Protein AF-A0A5R9EH24-F1 (afdb_monomer_lite)

Organism: NCBI:txid87458

Structure (mmCIF, N/CA/C/O backbone):
data_AF-A0A5R9EH24-F1
#
_entry.id   AF-A0A5R9EH24-F1
#
loop_
_atom_site.group_PDB
_atom_site.id
_atom_site.type_symbol
_atom_site.label_atom_id
_atom_site.label_alt_id
_atom_site.label_comp_id
_atom_site.label_asym_id
_atom_site.label_entity_id
_atom_site.label_seq_id
_atom_site.pdbx_PDB_ins_code
_atom_site.Cartn_x
_atom_site.Cartn_y
_atom_site.Cartn_z
_atom_site.occupancy
_atom_site.B_iso_or_equiv
_atom_site.auth_seq_id
_atom_site.auth_comp_id
_atom_site.auth_asym_id
_atom_site.auth_atom_id
_atom_site.pdbx_PDB_model_num
ATOM 1 N N . MET A 1 1 ? -13.774 -15.551 34.304 1.00 37.88 1 MET A N 1
ATOM 2 C CA . MET A 1 1 ? -12.864 -14.403 34.498 1.00 37.88 1 MET A CA 1
ATOM 3 C C . MET A 1 1 ? -13.613 -13.130 34.152 1.00 37.88 1 MET A C 1
ATOM 5 O O . MET A 1 1 ? -14.151 -13.038 33.055 1.00 37.88 1 MET A O 1
ATOM 9 N N . THR A 1 2 ? -13.702 -12.192 35.088 1.00 42.47 2 THR A N 1
ATOM 10 C CA . THR A 1 2 ? -14.349 -10.889 34.893 1.00 42.47 2 THR A CA 1
ATOM 11 C C . THR A 1 2 ? -13.459 -10.034 33.991 1.00 42.47 2 THR A C 1
ATOM 13 O O . THR A 1 2 ? -12.284 -9.844 34.296 1.00 42.47 2 THR A O 1
ATOM 16 N N . TYR A 1 3 ? -13.977 -9.565 32.853 1.00 54.81 3 TYR A N 1
ATOM 17 C CA . TYR A 1 3 ? -13.229 -8.682 31.953 1.00 54.81 3 TYR A CA 1
ATOM 18 C C . TYR A 1 3 ? -12.985 -7.344 32.656 1.00 54.81 3 TYR A C 1
ATOM 20 O O . TYR A 1 3 ? -13.918 -6.561 32.837 1.00 54.81 3 TYR A O 1
ATOM 28 N N . ASN A 1 4 ? -11.743 -7.096 33.074 1.00 67.69 4 ASN A N 1
ATOM 29 C CA . ASN A 1 4 ? -11.380 -5.841 33.714 1.00 67.69 4 ASN A CA 1
ATOM 30 C C . ASN A 1 4 ? -11.089 -4.791 32.634 1.00 67.69 4 ASN A C 1
ATOM 32 O O . ASN A 1 4 ? -10.266 -5.000 31.739 1.00 67.69 4 ASN A O 1
ATOM 36 N N . LYS A 1 5 ? -11.829 -3.682 32.657 1.00 77.94 5 LYS A N 1
ATOM 37 C CA . LYS A 1 5 ? -11.761 -2.663 31.606 1.00 77.94 5 LYS A CA 1
ATOM 38 C C . LYS A 1 5 ? -10.493 -1.835 31.795 1.00 77.94 5 LYS A C 1
ATOM 40 O O . LYS A 1 5 ? -10.400 -1.099 32.769 1.00 77.94 5 LYS A O 1
ATOM 45 N N . LYS A 1 6 ? -9.579 -1.899 30.821 1.00 83.25 6 LYS A N 1
ATOM 46 C CA . LYS A 1 6 ? -8.339 -1.110 30.838 1.00 83.25 6 LYS A CA 1
ATOM 47 C C . LYS A 1 6 ? -8.596 0.385 31.070 1.00 83.25 6 LYS A C 1
ATOM 49 O O . LYS A 1 6 ? -9.514 0.960 30.451 1.00 83.25 6 LYS A O 1
ATOM 54 N N . SER A 1 7 ? -7.753 0.998 31.896 1.00 86.75 7 SER A N 1
ATOM 55 C CA . SER A 1 7 ? -7.688 2.439 32.139 1.00 86.75 7 SER A CA 1
ATOM 56 C C . SER A 1 7 ? -7.305 3.202 30.860 1.00 86.75 7 SER A C 1
ATOM 58 O O . SER A 1 7 ? -6.993 2.614 29.820 1.00 86.75 7 SER A O 1
ATOM 60 N N . LEU A 1 8 ? -7.398 4.534 30.888 1.00 83.31 8 LEU A N 1
ATOM 61 C CA . LEU A 1 8 ? -6.965 5.352 29.750 1.00 83.31 8 LEU A CA 1
ATOM 62 C C . LEU A 1 8 ? -5.449 5.281 29.548 1.00 83.31 8 LEU A C 1
ATOM 64 O O . LEU A 1 8 ? -5.008 5.201 28.404 1.00 83.31 8 LEU A O 1
ATOM 68 N N . ASP A 1 9 ? -4.679 5.255 30.632 1.00 87.31 9 ASP A N 1
ATOM 69 C CA . ASP A 1 9 ? -3.220 5.204 30.561 1.00 87.31 9 ASP A CA 1
ATOM 70 C C . ASP A 1 9 ? -2.735 3.832 30.090 1.00 87.31 9 ASP A C 1
ATOM 72 O O . ASP A 1 9 ? -1.896 3.761 29.200 1.00 87.31 9 ASP A O 1
ATOM 76 N N . GLU A 1 10 ? -3.369 2.744 30.538 1.00 88.69 10 GLU A N 1
ATOM 77 C CA . GLU A 1 10 ? -3.085 1.393 30.029 1.00 88.69 10 GLU A CA 1
ATOM 78 C C . GLU A 1 10 ? -3.366 1.265 28.524 1.00 88.69 10 GLU A C 1
ATOM 80 O O . GLU A 1 10 ? -2.665 0.550 27.810 1.00 88.69 10 GLU A O 1
ATOM 85 N N . LYS A 1 11 ? -4.392 1.959 28.010 1.00 86.00 11 LYS A N 1
ATOM 86 C CA . LYS A 1 11 ? -4.690 1.984 26.567 1.00 86.00 11 LYS A CA 1
ATOM 87 C C . LYS A 1 11 ? -3.681 2.809 25.781 1.00 86.00 11 LYS A C 1
ATOM 89 O O . LYS A 1 11 ? -3.353 2.430 24.660 1.00 86.00 11 LYS A O 1
ATOM 94 N N . LYS A 1 12 ? -3.233 3.941 26.331 1.00 86.81 12 LYS A N 1
ATOM 95 C CA . LYS A 1 12 ? -2.185 4.766 25.713 1.00 86.81 12 LYS A CA 1
ATOM 96 C C . LYS A 1 12 ? -0.869 4.001 25.648 1.00 86.81 12 LYS A C 1
ATOM 98 O O . LYS A 1 12 ? -0.233 4.001 24.601 1.00 86.81 12 LYS A O 1
ATOM 103 N N . GLU A 1 13 ? -0.517 3.310 26.724 1.00 89.94 13 GLU A N 1
ATOM 104 C CA . GLU A 1 13 ? 0.692 2.497 26.783 1.00 89.94 13 GLU A CA 1
ATOM 105 C C . GLU A 1 13 ? 0.620 1.311 25.812 1.00 89.94 13 GLU A C 1
ATOM 107 O O . GLU A 1 13 ? 1.549 1.085 25.045 1.00 89.94 13 GLU A O 1
ATOM 112 N N . GLU A 1 14 ? -0.522 0.619 25.723 1.00 89.94 14 GLU A N 1
ATOM 113 C CA . GLU A 1 14 ? -0.709 -0.437 24.717 1.00 89.94 14 GLU A CA 1
ATOM 114 C C . GLU A 1 14 ? -0.582 0.096 23.277 1.00 89.94 14 GLU A C 1
ATOM 116 O O . GLU A 1 14 ? 0.020 -0.559 22.427 1.00 89.94 14 GLU A O 1
ATOM 121 N N . LEU A 1 15 ? -1.124 1.285 22.984 1.00 89.19 15 LEU A N 1
ATOM 122 C CA . LEU A 1 15 ? -0.958 1.924 21.673 1.00 89.19 15 LEU A CA 1
ATOM 123 C C . LEU A 1 15 ? 0.510 2.249 21.379 1.00 89.19 15 LEU A C 1
ATOM 125 O O . LEU A 1 15 ? 0.958 2.054 20.246 1.00 89.19 15 LEU A O 1
ATOM 129 N N . LYS A 1 16 ? 1.251 2.727 22.383 1.00 90.19 16 LYS A N 1
ATOM 130 C CA . LYS A 1 16 ? 2.677 3.037 22.271 1.00 90.19 16 LYS A CA 1
ATOM 131 C C . LYS A 1 16 ? 3.490 1.778 21.958 1.00 90.19 16 LYS A C 1
ATOM 133 O O . LYS A 1 16 ? 4.177 1.760 20.944 1.00 90.19 16 LYS A O 1
ATOM 138 N N . GLN A 1 17 ? 3.303 0.707 22.726 1.00 91.81 17 GLN A N 1
ATOM 139 C CA . GLN A 1 17 ? 3.991 -0.577 22.522 1.00 91.81 17 GLN A CA 1
ATOM 140 C C . GLN A 1 17 ? 3.728 -1.171 21.132 1.00 91.81 17 GLN A C 1
ATOM 142 O O . GLN A 1 17 ? 4.637 -1.656 20.463 1.00 91.81 17 GLN A O 1
ATOM 147 N N . ILE A 1 18 ? 2.479 -1.111 20.661 1.00 91.56 18 ILE A N 1
ATOM 148 C CA . ILE A 1 18 ? 2.119 -1.591 19.319 1.00 91.56 18 ILE A CA 1
ATOM 149 C C . ILE A 1 18 ? 2.770 -0.723 18.234 1.00 91.56 18 ILE A C 1
ATOM 151 O O . ILE A 1 18 ? 3.186 -1.244 17.202 1.00 91.56 18 ILE A O 1
ATOM 155 N N . THR A 1 19 ? 2.876 0.587 18.461 1.00 89.69 19 THR A N 1
ATOM 156 C CA . THR A 1 19 ? 3.548 1.505 17.530 1.00 89.69 19 THR A CA 1
ATOM 157 C C . THR A 1 19 ? 5.049 1.226 17.459 1.00 89.69 19 THR A C 1
ATOM 159 O O . THR A 1 19 ? 5.594 1.173 16.361 1.00 89.69 19 THR A O 1
ATOM 162 N N . GLU A 1 20 ? 5.704 0.997 18.598 1.00 91.81 20 GLU A N 1
ATOM 163 C CA . GLU A 1 20 ? 7.129 0.638 18.670 1.00 91.81 20 GLU A CA 1
ATOM 164 C C . GLU A 1 20 ? 7.408 -0.687 17.953 1.00 91.81 20 GLU A C 1
ATOM 166 O O . GLU A 1 20 ? 8.273 -0.734 17.085 1.00 91.81 20 GLU A O 1
ATOM 171 N N . MET A 1 21 ? 6.588 -1.719 18.182 1.00 91.50 21 MET A N 1
ATOM 172 C CA . MET A 1 21 ? 6.728 -3.002 17.482 1.00 91.50 21 MET A CA 1
ATOM 173 C C . MET A 1 21 ? 6.649 -2.862 15.954 1.00 91.50 21 MET A C 1
ATOM 175 O O . MET A 1 21 ? 7.392 -3.524 15.229 1.00 91.50 21 MET A O 1
ATOM 179 N N . ILE A 1 22 ? 5.781 -1.984 15.441 1.00 92.50 22 ILE A N 1
ATOM 180 C CA . ILE A 1 22 ? 5.712 -1.716 13.999 1.00 92.50 22 ILE A CA 1
ATOM 181 C C . ILE A 1 22 ? 6.994 -1.048 13.503 1.00 92.50 22 ILE A C 1
ATOM 183 O O . ILE A 1 22 ? 7.473 -1.394 12.424 1.00 92.50 22 ILE A O 1
ATOM 187 N N . ARG A 1 23 ? 7.547 -0.091 14.256 1.00 91.50 23 ARG A N 1
ATOM 188 C CA . ARG A 1 23 ? 8.806 0.567 13.879 1.00 91.50 23 ARG A CA 1
ATOM 189 C C . ARG A 1 23 ? 9.968 -0.417 13.885 1.00 91.50 23 ARG A C 1
ATOM 191 O O . ARG A 1 23 ? 10.740 -0.433 12.932 1.00 91.50 23 ARG A O 1
ATOM 198 N N . ASP A 1 24 ? 10.030 -1.301 14.874 1.00 91.56 24 ASP A N 1
ATOM 199 C CA . ASP A 1 24 ? 11.023 -2.374 14.916 1.00 91.56 24 ASP A CA 1
ATOM 200 C C . ASP A 1 24 ? 10.867 -3.334 13.736 1.00 91.56 24 ASP A C 1
ATOM 202 O O . ASP A 1 24 ? 11.856 -3.737 13.124 1.00 91.56 24 ASP A O 1
ATOM 206 N N . LYS A 1 25 ? 9.627 -3.643 13.337 1.00 90.75 25 LYS A N 1
ATOM 207 C CA . LYS A 1 25 ? 9.376 -4.434 12.129 1.00 90.75 25 LYS A CA 1
ATOM 208 C C . LYS A 1 25 ? 9.890 -3.737 10.869 1.00 90.75 25 LYS A C 1
ATOM 210 O O . LYS A 1 25 ? 10.424 -4.405 9.992 1.00 90.75 25 LYS A O 1
ATOM 215 N N . VAL A 1 26 ? 9.771 -2.409 10.787 1.00 91.81 26 VAL A N 1
ATOM 216 C CA . VAL A 1 26 ? 10.349 -1.638 9.678 1.00 91.81 26 VAL A CA 1
ATOM 217 C C . VAL A 1 26 ? 11.877 -1.676 9.692 1.00 91.81 26 VAL A C 1
ATOM 219 O O . VAL A 1 26 ? 12.477 -1.910 8.646 1.00 91.81 26 VAL A O 1
ATOM 222 N N . LYS A 1 27 ? 12.515 -1.536 10.859 1.00 91.50 27 LYS A N 1
ATOM 223 C CA . LYS A 1 27 ? 13.977 -1.677 10.992 1.00 91.50 27 LYS A CA 1
ATOM 224 C C . LYS A 1 27 ? 14.466 -3.033 10.475 1.00 91.50 27 LYS A C 1
ATOM 226 O O . LYS A 1 27 ? 15.447 -3.089 9.741 1.00 91.50 27 LYS A O 1
ATOM 231 N N . GLN A 1 28 ? 13.731 -4.109 10.761 1.00 91.38 28 GLN A N 1
ATOM 232 C CA . GLN A 1 28 ? 14.062 -5.451 10.267 1.00 91.38 28 GLN A CA 1
ATOM 233 C C . GLN A 1 28 ? 14.058 -5.562 8.734 1.00 91.38 28 GLN A C 1
ATOM 235 O O . GLN A 1 28 ? 14.782 -6.401 8.206 1.00 91.38 28 GLN A O 1
ATOM 240 N N . TYR A 1 29 ? 13.294 -4.739 8.004 1.00 91.75 29 TYR A N 1
ATOM 241 C CA . TYR A 1 29 ? 13.344 -4.736 6.535 1.00 91.75 29 TYR A CA 1
ATOM 242 C C . TYR A 1 29 ? 14.656 -4.172 5.990 1.00 91.75 29 TYR A C 1
ATOM 244 O O . TYR A 1 29 ? 15.076 -4.580 4.916 1.00 91.75 29 TYR A O 1
ATOM 252 N N . TYR A 1 30 ? 15.335 -3.288 6.724 1.00 90.62 30 TYR A N 1
ATOM 253 C CA . TYR A 1 30 ? 16.678 -2.843 6.343 1.00 90.62 30 TYR A CA 1
ATOM 254 C C . TYR A 1 30 ? 17.727 -3.936 6.569 1.00 90.62 30 TYR A C 1
ATOM 256 O O . TYR A 1 30 ? 18.702 -4.022 5.831 1.00 90.62 30 TYR A O 1
ATOM 264 N N . GLU A 1 31 ? 17.535 -4.778 7.587 1.00 88.62 31 GLU A N 1
ATOM 265 C CA . GLU A 1 31 ? 18.440 -5.892 7.890 1.00 88.62 31 GLU A CA 1
ATOM 266 C C . GLU A 1 31 ? 18.227 -7.097 6.974 1.00 88.62 31 GLU A C 1
ATOM 268 O O . GLU A 1 31 ? 19.181 -7.816 6.683 1.00 88.62 31 GLU A O 1
ATOM 273 N N . LYS A 1 32 ? 16.972 -7.324 6.573 1.00 87.31 32 LYS A N 1
ATOM 274 C CA . LYS A 1 32 ? 16.523 -8.450 5.750 1.00 87.31 32 LYS A CA 1
ATOM 275 C C . LYS A 1 32 ? 15.529 -7.983 4.678 1.00 87.31 32 LYS A C 1
ATOM 277 O O . LYS A 1 32 ? 14.321 -8.227 4.827 1.00 87.31 32 LYS A O 1
ATOM 282 N N . PRO A 1 33 ? 16.000 -7.281 3.630 1.00 82.38 33 PRO A N 1
ATOM 283 C CA . PRO A 1 33 ? 15.155 -6.775 2.548 1.00 82.38 33 PRO A CA 1
ATOM 284 C C . PRO A 1 33 ? 14.328 -7.857 1.842 1.00 82.38 33 PRO A C 1
ATOM 286 O O . PRO A 1 33 ? 13.235 -7.577 1.358 1.00 82.38 33 PRO A O 1
ATOM 289 N N . GLU A 1 34 ? 14.780 -9.112 1.850 1.00 80.06 34 GLU A N 1
ATOM 290 C CA . GLU A 1 34 ? 14.051 -10.261 1.307 1.00 80.06 34 GLU A CA 1
ATOM 291 C C . GLU A 1 34 ? 12.664 -10.453 1.953 1.00 80.06 34 GLU A C 1
ATOM 293 O O . GLU A 1 34 ? 11.707 -10.850 1.287 1.00 80.06 34 GLU A O 1
ATOM 298 N N . ASN A 1 35 ? 12.503 -10.071 3.227 1.00 88.50 35 ASN A N 1
ATOM 299 C CA . ASN A 1 35 ? 11.215 -10.153 3.924 1.00 88.50 35 ASN A CA 1
ATOM 300 C C . ASN A 1 35 ? 10.187 -9.139 3.397 1.00 88.50 35 ASN A C 1
ATOM 302 O O . ASN A 1 35 ? 8.996 -9.249 3.707 1.00 88.50 35 ASN A O 1
ATOM 306 N N . ILE A 1 36 ? 10.621 -8.135 2.628 1.00 91.06 36 ILE A N 1
ATOM 307 C CA . ILE A 1 36 ? 9.719 -7.143 2.045 1.00 91.06 36 ILE A CA 1
ATOM 308 C C . ILE A 1 36 ? 8.797 -7.813 1.024 1.00 91.06 36 ILE A C 1
ATOM 310 O O . ILE A 1 36 ? 7.606 -7.507 0.996 1.00 91.06 36 ILE A O 1
ATOM 314 N N . VAL A 1 37 ? 9.299 -8.763 0.230 1.00 88.75 37 VAL A N 1
ATOM 315 C CA . VAL A 1 37 ? 8.512 -9.447 -0.811 1.00 88.75 37 VAL A CA 1
ATOM 316 C C . VAL A 1 37 ? 7.354 -10.237 -0.199 1.00 88.75 37 VAL A C 1
ATOM 318 O O . VAL A 1 37 ? 6.216 -10.158 -0.678 1.00 88.75 37 VAL A O 1
ATOM 321 N N . ASP A 1 38 ? 7.601 -10.926 0.917 1.00 89.38 38 ASP A N 1
ATOM 322 C CA . ASP A 1 38 ? 6.560 -11.616 1.684 1.00 89.38 38 ASP A CA 1
ATOM 323 C C . ASP A 1 38 ? 5.499 -10.638 2.198 1.00 89.38 38 ASP A C 1
ATOM 325 O O . ASP A 1 38 ? 4.293 -10.917 2.151 1.00 89.38 38 ASP A O 1
ATOM 329 N N . PHE A 1 39 ? 5.925 -9.461 2.665 1.00 93.44 39 PHE A N 1
ATOM 330 C CA . PHE A 1 39 ? 5.004 -8.435 3.137 1.00 93.44 39 PHE A CA 1
ATOM 331 C C . PHE A 1 39 ? 4.233 -7.736 2.011 1.00 93.44 39 PHE A C 1
ATOM 333 O O . PHE A 1 39 ? 3.044 -7.460 2.188 1.00 93.44 39 PHE A O 1
ATOM 340 N N . VAL A 1 40 ? 4.832 -7.509 0.840 1.00 91.12 40 VAL A N 1
ATOM 341 C CA . VAL A 1 40 ? 4.124 -7.035 -0.362 1.00 91.12 40 VAL A CA 1
ATOM 342 C C . VAL A 1 40 ? 3.072 -8.063 -0.775 1.00 91.12 40 VAL A C 1
ATOM 344 O O . VAL A 1 40 ? 1.895 -7.726 -0.913 1.00 91.12 40 VAL A O 1
ATOM 347 N N . THR A 1 41 ? 3.448 -9.341 -0.847 1.00 88.56 41 THR A N 1
ATOM 348 C CA . THR A 1 41 ? 2.533 -10.450 -1.163 1.00 88.56 41 THR A CA 1
ATOM 349 C C . THR A 1 41 ? 1.358 -10.521 -0.189 1.00 88.56 41 THR A C 1
ATOM 351 O O . THR A 1 41 ? 0.204 -10.707 -0.589 1.00 88.56 41 THR A O 1
ATOM 354 N N . PHE A 1 42 ? 1.626 -10.356 1.107 1.00 90.94 42 PHE A N 1
ATOM 355 C CA . PHE A 1 42 ? 0.587 -10.272 2.127 1.00 90.94 42 PHE A CA 1
ATOM 356 C C . PHE A 1 42 ? -0.290 -9.027 1.939 1.00 90.94 42 PHE A C 1
ATOM 358 O O . PHE A 1 42 ? -1.518 -9.128 1.913 1.00 90.94 42 PHE A O 1
ATOM 365 N N . SER A 1 43 ? 0.333 -7.864 1.756 1.00 91.19 43 SER A N 1
ATOM 366 C CA . SER A 1 43 ? -0.318 -6.560 1.632 1.00 91.19 43 SER A CA 1
ATOM 367 C C . SER A 1 43 ? -1.353 -6.513 0.518 1.00 91.19 43 SER A C 1
ATOM 369 O O . SER A 1 43 ? -2.411 -5.913 0.703 1.00 91.19 43 SER A O 1
ATOM 371 N N . ARG A 1 44 ? -1.112 -7.212 -0.593 1.00 85.12 44 ARG A N 1
ATOM 372 C CA . ARG A 1 44 ? -2.061 -7.305 -1.711 1.00 85.12 44 ARG A CA 1
ATOM 373 C C . ARG A 1 44 ? -3.398 -7.951 -1.340 1.00 85.12 44 ARG A C 1
ATOM 375 O O . ARG A 1 44 ? -4.424 -7.616 -1.920 1.00 85.12 44 ARG A O 1
ATOM 382 N N . LYS A 1 45 ? -3.436 -8.825 -0.328 1.00 84.88 45 LYS A N 1
ATOM 383 C CA . LYS A 1 45 ? -4.692 -9.407 0.197 1.00 84.88 45 LYS A CA 1
ATOM 384 C C . LYS A 1 45 ? -5.461 -8.421 1.084 1.00 84.88 45 LYS A C 1
ATOM 386 O O . LYS A 1 45 ? -6.674 -8.535 1.241 1.00 84.88 45 LYS A O 1
ATOM 391 N N . PHE A 1 46 ? -4.757 -7.444 1.651 1.00 88.38 46 PHE A N 1
ATOM 392 C CA . PHE A 1 46 ? -5.252 -6.508 2.660 1.00 88.38 46 PHE A CA 1
ATOM 393 C C . PHE A 1 46 ? -5.096 -5.047 2.217 1.00 88.38 46 PHE A C 1
ATOM 395 O O . PHE A 1 46 ? -4.938 -4.167 3.056 1.00 88.38 46 PHE A O 1
ATOM 402 N N . TYR A 1 47 ? -5.178 -4.770 0.912 1.00 82.75 47 TYR A N 1
ATOM 403 C CA . TYR A 1 47 ? -4.947 -3.442 0.318 1.00 82.75 47 TYR A CA 1
ATOM 404 C C . TYR A 1 47 ? -5.868 -2.331 0.862 1.00 82.75 47 TYR A C 1
ATOM 406 O O . TYR A 1 47 ? -5.555 -1.151 0.768 1.00 82.75 47 TYR A O 1
ATOM 414 N N . HIS A 1 48 ? -7.011 -2.697 1.449 1.00 85.88 48 HIS A N 1
ATOM 415 C CA . HIS A 1 48 ? -7.955 -1.770 2.081 1.00 85.88 48 HIS A CA 1
ATOM 416 C C . HIS A 1 48 ? -7.600 -1.428 3.541 1.00 85.88 48 HIS A C 1
ATOM 418 O O . HIS A 1 48 ? -8.242 -0.571 4.150 1.00 85.88 48 HIS A O 1
ATOM 424 N N . TYR A 1 49 ? -6.601 -2.099 4.120 1.00 92.50 49 TYR A N 1
ATOM 425 C CA . TYR A 1 49 ? -6.031 -1.771 5.421 1.00 92.50 49 TYR A CA 1
ATOM 426 C C . TYR A 1 49 ? -4.799 -0.878 5.254 1.00 92.50 49 TYR A C 1
ATOM 428 O O . TYR A 1 49 ? -4.017 -1.031 4.319 1.00 92.50 49 TYR A O 1
ATOM 436 N N . SER A 1 50 ? -4.585 0.028 6.2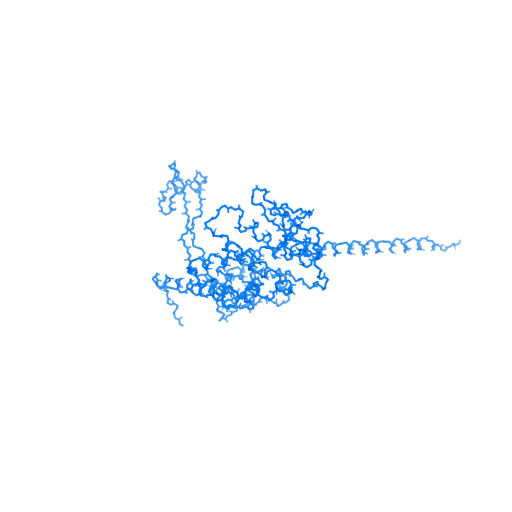10 1.00 94.38 50 SER A N 1
ATOM 437 C CA . SER A 1 50 ? -3.370 0.847 6.264 1.00 94.38 50 SER A CA 1
ATOM 438 C C . SER A 1 50 ? -2.106 -0.010 6.393 1.00 94.38 50 SER A C 1
ATOM 440 O O . SER A 1 50 ? -2.173 -1.117 6.931 1.00 94.38 50 SER A O 1
ATOM 442 N N . PHE A 1 51 ? -0.952 0.534 5.987 1.00 95.31 51 PHE A N 1
ATOM 443 C CA . PHE A 1 51 ? 0.377 -0.069 6.182 1.00 95.31 51 PHE A CA 1
ATOM 444 C C . PHE A 1 51 ? 0.536 -0.716 7.566 1.00 95.31 51 PHE A C 1
ATOM 446 O O . PHE A 1 51 ? 0.827 -1.903 7.695 1.00 95.31 51 PHE A O 1
ATOM 453 N N . ASN A 1 52 ? 0.240 0.058 8.614 1.00 95.25 52 ASN A N 1
ATOM 454 C CA . ASN A 1 52 ? 0.342 -0.386 10.001 1.00 95.25 52 ASN A CA 1
ATOM 455 C C . ASN A 1 52 ? -0.590 -1.552 10.306 1.00 95.25 52 ASN A C 1
ATOM 457 O O . ASN A 1 52 ? -0.173 -2.527 10.918 1.00 95.25 52 ASN A O 1
ATOM 461 N N . ASN A 1 53 ? -1.845 -1.489 9.863 1.00 96.31 53 ASN A N 1
ATOM 462 C CA . ASN A 1 53 ? -2.772 -2.589 10.096 1.00 96.31 53 ASN A CA 1
ATOM 463 C C . ASN A 1 53 ? -2.365 -3.846 9.324 1.00 96.31 53 ASN A C 1
ATOM 465 O O . ASN A 1 53 ? -2.488 -4.936 9.872 1.00 96.31 53 ASN A O 1
ATOM 469 N N . ARG A 1 54 ? -1.816 -3.717 8.112 1.00 95.88 54 ARG A N 1
ATOM 470 C CA . ARG A 1 54 ? -1.244 -4.849 7.373 1.00 95.88 54 ARG A CA 1
ATOM 471 C C . ARG A 1 54 ? -0.077 -5.483 8.134 1.00 95.88 54 ARG A C 1
ATOM 473 O O . ARG A 1 54 ? -0.102 -6.693 8.345 1.00 95.88 54 ARG A O 1
ATOM 480 N N . GLN A 1 55 ? 0.875 -4.680 8.619 1.00 94.50 55 GLN A N 1
ATOM 481 C CA . GLN A 1 55 ? 2.004 -5.146 9.444 1.00 94.50 55 GLN A CA 1
ATOM 482 C C . GLN A 1 55 ? 1.520 -5.880 10.704 1.00 94.50 55 GLN A C 1
ATOM 484 O O . GLN A 1 55 ? 2.030 -6.949 11.043 1.00 94.50 55 GLN A O 1
ATOM 489 N N . LEU A 1 56 ? 0.507 -5.329 11.384 1.00 95.19 56 LEU A N 1
ATOM 490 C CA . LEU A 1 56 ? -0.058 -5.916 12.599 1.00 95.19 56 LEU A CA 1
ATOM 491 C C . LEU A 1 56 ? -0.747 -7.247 12.336 1.00 95.19 56 LEU A C 1
ATOM 493 O O . LEU A 1 56 ? -0.547 -8.192 13.100 1.00 95.19 56 LEU A O 1
ATOM 497 N N . ILE A 1 57 ? -1.568 -7.331 11.289 1.00 96.19 57 ILE A N 1
ATOM 498 C CA . ILE A 1 57 ? -2.273 -8.570 10.955 1.00 96.19 57 ILE A CA 1
ATOM 499 C C . ILE A 1 57 ? -1.245 -9.640 10.570 1.00 96.19 57 ILE A C 1
ATOM 501 O O . ILE A 1 57 ? -1.301 -10.731 11.131 1.00 96.19 57 ILE A O 1
ATOM 505 N N . GLN A 1 58 ? -0.271 -9.323 9.705 1.00 95.12 58 GLN A N 1
ATOM 506 C CA . GLN A 1 58 ? 0.757 -10.287 9.298 1.00 95.12 58 GLN A CA 1
ATOM 507 C C . GLN A 1 58 ? 1.580 -10.778 10.494 1.00 95.12 58 GLN A C 1
ATOM 509 O O . GLN A 1 58 ? 1.770 -11.979 10.647 1.00 95.12 58 GLN A O 1
ATOM 514 N N . SER A 1 59 ? 2.022 -9.873 11.372 1.00 93.38 59 SER A N 1
ATOM 515 C CA . SER A 1 59 ? 2.835 -10.227 12.546 1.00 93.38 59 SER A CA 1
ATOM 516 C C . SER A 1 59 ? 2.097 -11.131 13.538 1.00 93.38 59 SER A C 1
ATOM 518 O O . SER A 1 59 ? 2.725 -11.921 14.235 1.00 93.38 59 SER A O 1
ATOM 520 N N . GLN A 1 60 ? 0.766 -11.028 13.614 1.00 94.75 60 GLN A N 1
ATOM 521 C CA . GLN A 1 60 ? -0.055 -11.883 14.479 1.00 94.75 60 GLN A CA 1
ATOM 522 C C . GLN A 1 60 ? -0.489 -13.183 13.782 1.00 94.75 60 GLN A C 1
ATOM 524 O O . GLN A 1 60 ? -0.674 -14.196 14.452 1.00 94.75 60 GLN A O 1
ATOM 529 N N . MET A 1 61 ? -0.680 -13.160 12.458 1.00 95.62 61 MET A N 1
ATOM 530 C CA . MET A 1 61 ? -1.130 -14.304 11.665 1.00 95.62 61 MET A CA 1
ATOM 531 C C . MET A 1 61 ? -0.639 -14.200 10.204 1.00 95.62 61 MET A C 1
ATOM 533 O O . MET A 1 61 ? -1.379 -13.737 9.330 1.00 95.62 61 MET A O 1
ATOM 537 N N . PRO A 1 62 ? 0.582 -14.682 9.893 1.00 92.75 62 PRO A N 1
ATOM 538 C CA . PRO A 1 62 ? 1.180 -14.551 8.556 1.00 92.75 62 PRO A CA 1
ATOM 539 C C . PRO A 1 62 ? 0.371 -15.226 7.439 1.00 92.75 62 PRO A C 1
ATOM 541 O O . PRO A 1 62 ? 0.341 -14.756 6.303 1.00 92.75 62 PRO A O 1
ATOM 544 N N . ALA A 1 63 ? -0.325 -16.317 7.774 1.00 90.00 63 ALA A N 1
ATOM 545 C CA . ALA A 1 63 ? -1.158 -17.078 6.846 1.00 90.00 63 ALA A CA 1
ATOM 546 C C . ALA A 1 63 ? -2.560 -16.476 6.625 1.00 90.00 63 ALA A C 1
ATOM 548 O O . ALA A 1 63 ? -3.350 -17.054 5.875 1.00 90.00 63 ALA A O 1
ATOM 549 N N . SER A 1 64 ? -2.879 -15.335 7.253 1.00 91.81 64 SER A N 1
ATOM 550 C CA . SER A 1 64 ? -4.204 -14.719 7.158 1.00 91.81 64 SER A CA 1
ATOM 551 C C . SER A 1 64 ? -4.580 -14.428 5.701 1.00 91.81 64 SER A C 1
ATOM 553 O O . SER A 1 64 ? -3.777 -13.948 4.891 1.00 91.81 64 SER A O 1
ATOM 555 N N . GLY A 1 65 ? -5.814 -14.784 5.349 1.00 86.38 65 GLY A N 1
ATOM 556 C CA . GLY A 1 65 ? -6.328 -14.686 3.983 1.00 86.38 65 GLY A CA 1
ATOM 557 C C . GLY A 1 65 ? -7.383 -13.603 3.815 1.00 86.38 65 GLY A C 1
ATOM 558 O O . GLY A 1 65 ? -7.478 -13.009 2.743 1.00 86.38 65 GLY A O 1
ATOM 559 N N . PHE A 1 66 ? -8.175 -13.370 4.859 1.00 91.75 66 PHE A N 1
ATOM 560 C CA . PHE A 1 66 ? -9.240 -12.378 4.887 1.00 91.75 66 PHE A CA 1
ATOM 561 C C . PHE A 1 66 ? -9.674 -12.176 6.335 1.00 91.75 66 PHE A C 1
ATOM 563 O O . PHE A 1 66 ? -9.995 -13.146 7.020 1.00 91.75 66 PHE A O 1
ATOM 570 N N . VAL A 1 67 ? -9.744 -10.925 6.784 1.00 95.06 67 VAL A N 1
ATOM 571 C CA . VAL A 1 67 ? -10.176 -10.587 8.143 1.00 95.06 67 VAL A CA 1
ATOM 572 C C . VAL A 1 67 ? -11.383 -9.664 8.104 1.00 95.06 67 VAL A C 1
ATOM 574 O O . VAL A 1 67 ? -11.528 -8.841 7.203 1.00 95.06 67 VAL A O 1
ATOM 577 N N . ALA A 1 68 ? -12.243 -9.777 9.108 1.00 94.81 68 ALA A N 1
ATOM 578 C CA . ALA A 1 68 ? -13.333 -8.834 9.320 1.00 94.81 68 ALA A CA 1
ATOM 579 C C . ALA A 1 68 ? -13.632 -8.664 10.812 1.00 94.81 68 ALA A C 1
ATOM 581 O O . ALA A 1 68 ? -13.227 -9.474 11.651 1.00 94.81 68 ALA A O 1
ATOM 582 N N . SER A 1 69 ? -14.345 -7.593 11.166 1.00 96.19 69 SER A N 1
ATOM 583 C CA . SER A 1 69 ? -14.816 -7.416 12.540 1.00 96.19 69 SER A CA 1
ATOM 584 C C . SER A 1 69 ? -15.839 -8.499 12.902 1.00 96.19 69 SER A C 1
ATOM 586 O O . SER A 1 69 ? -16.549 -9.015 12.038 1.00 96.19 69 SER A O 1
ATOM 588 N N . TYR A 1 70 ? -15.984 -8.800 14.196 1.00 96.19 70 TYR A N 1
ATOM 589 C CA . TYR A 1 70 ? -17.015 -9.730 14.677 1.00 96.19 70 TYR A CA 1
ATOM 590 C C . TYR A 1 70 ? -18.418 -9.358 14.159 1.00 96.19 70 TYR A C 1
ATOM 592 O O . TYR A 1 70 ? -19.204 -10.216 13.761 1.00 96.19 70 TYR A O 1
ATOM 600 N N . THR A 1 71 ? -18.727 -8.058 14.126 1.00 95.75 71 THR A N 1
ATOM 601 C CA . THR A 1 71 ? -20.001 -7.546 13.611 1.00 95.75 71 THR A CA 1
ATOM 602 C C . THR A 1 71 ? -20.160 -7.745 12.110 1.00 95.75 71 THR A C 1
ATOM 604 O O . THR A 1 71 ? -21.267 -8.026 11.659 1.00 95.75 71 THR A O 1
ATOM 607 N N . ASP A 1 72 ? -19.089 -7.621 11.329 1.00 95.69 72 ASP A N 1
ATOM 608 C CA . ASP A 1 72 ? -19.169 -7.791 9.877 1.00 95.69 72 ASP A CA 1
ATOM 609 C C . ASP A 1 72 ? -19.265 -9.264 9.484 1.00 95.69 72 ASP A C 1
ATOM 611 O O . ASP A 1 72 ? -19.998 -9.585 8.550 1.00 95.69 72 ASP A O 1
ATOM 615 N N . TRP A 1 73 ? -18.636 -10.168 10.242 1.00 96.69 73 TRP A N 1
ATOM 616 C CA . TRP A 1 73 ? -18.889 -11.603 10.107 1.00 96.69 73 TRP A CA 1
ATOM 617 C C . TRP A 1 73 ? -20.362 -11.939 10.340 1.00 96.69 73 TRP A C 1
ATOM 619 O O . TRP A 1 73 ? -20.976 -12.585 9.490 1.00 96.69 73 TRP A O 1
ATOM 629 N N . LYS A 1 74 ? -20.970 -11.395 11.405 1.00 96.19 74 LYS A N 1
ATOM 630 C CA . LYS A 1 74 ? -22.408 -11.569 11.666 1.00 96.19 74 LYS A CA 1
ATOM 631 C C . LYS A 1 74 ? -23.294 -11.041 10.543 1.00 96.19 74 LYS A C 1
ATOM 633 O O . LYS A 1 74 ? -24.236 -11.722 10.154 1.00 96.19 74 LYS A O 1
ATOM 638 N N . LYS A 1 75 ? -22.987 -9.866 9.985 1.00 96.19 75 LYS A N 1
ATOM 639 C CA . LYS A 1 75 ? -23.729 -9.318 8.830 1.00 96.19 75 LYS A CA 1
ATOM 640 C C . LYS A 1 75 ? -23.638 -10.212 7.591 1.00 96.19 75 LYS A C 1
ATOM 642 O O . LYS A 1 75 ? -24.565 -10.219 6.794 1.00 96.19 75 LYS A O 1
ATOM 647 N N . LYS A 1 76 ? -22.537 -10.952 7.427 1.00 93.50 76 LYS A N 1
ATOM 648 C CA . LYS A 1 76 ? -22.345 -11.929 6.344 1.00 93.50 76 LYS A CA 1
ATOM 649 C C . LYS A 1 76 ? -23.018 -13.283 6.616 1.00 93.50 76 LYS A C 1
ATOM 651 O O . LYS A 1 76 ? -22.911 -14.164 5.775 1.00 93.50 76 LYS A O 1
ATOM 656 N N . GLY A 1 77 ? -23.692 -13.456 7.757 1.00 95.62 77 GLY A N 1
ATOM 657 C CA . GLY A 1 77 ? -24.339 -14.715 8.144 1.00 95.62 77 GLY A CA 1
ATOM 658 C C . GLY A 1 77 ? -23.425 -15.705 8.871 1.00 95.62 77 GLY A C 1
ATOM 659 O O . GLY A 1 77 ? -23.844 -16.824 9.152 1.00 95.62 77 GLY A O 1
ATOM 660 N N . TYR A 1 78 ? -22.203 -15.298 9.218 1.00 96.62 78 TYR A N 1
ATOM 661 C CA . TYR A 1 78 ? -21.211 -16.148 9.875 1.00 96.62 78 TYR A CA 1
ATOM 662 C C . TYR A 1 78 ? -20.928 -15.686 11.304 1.00 96.62 78 TYR A C 1
ATOM 664 O O . TYR A 1 78 ? -21.285 -14.587 11.728 1.00 96.62 78 TYR A O 1
ATOM 672 N N . SER A 1 79 ? -20.293 -16.541 12.092 1.00 97.00 79 SER A N 1
ATOM 673 C CA . SER A 1 79 ? -19.894 -16.250 13.466 1.00 97.00 79 SER A CA 1
ATOM 674 C C . SER A 1 79 ? -18.463 -16.699 13.710 1.00 97.00 79 SER A C 1
ATOM 676 O O . SER A 1 79 ? -17.999 -17.685 13.146 1.00 97.00 79 SER A O 1
ATOM 678 N N . VAL A 1 80 ? -17.773 -15.960 14.574 1.00 97.88 80 VAL A N 1
ATOM 679 C CA . VAL A 1 80 ? -16.455 -16.346 15.082 1.00 97.88 80 VAL A CA 1
ATOM 680 C C . VAL A 1 80 ? -16.616 -17.538 16.024 1.00 97.88 80 VAL A C 1
ATOM 682 O O . VAL A 1 80 ? -17.525 -17.543 16.864 1.00 97.88 80 VAL A O 1
ATOM 685 N N . ASN A 1 81 ? -15.738 -18.529 15.888 1.00 97.81 81 ASN A N 1
ATOM 686 C CA . ASN A 1 81 ? -15.751 -19.732 16.708 1.00 97.81 81 ASN A CA 1
ATOM 687 C C . ASN A 1 81 ? -15.481 -19.390 18.181 1.00 97.81 81 ASN A C 1
ATOM 689 O O . ASN A 1 81 ? -14.772 -18.440 18.528 1.00 97.81 81 ASN A O 1
ATOM 693 N N . LYS A 1 82 ? -16.093 -20.152 19.089 1.00 96.44 82 LYS A N 1
ATOM 694 C CA . LYS A 1 82 ? -15.966 -19.903 20.528 1.00 96.44 82 LYS A CA 1
ATOM 695 C C . LYS A 1 82 ? -14.516 -20.128 20.970 1.00 96.44 82 LYS A C 1
ATOM 697 O O . LYS A 1 82 ? -13.985 -21.213 20.787 1.00 96.44 82 LYS A O 1
ATOM 702 N N . GLY A 1 83 ? -13.925 -19.130 21.627 1.00 95.69 83 GLY A N 1
ATOM 703 C CA . GLY A 1 83 ? -12.562 -19.202 22.174 1.00 95.69 83 GLY A CA 1
ATOM 704 C C . GLY A 1 83 ? -11.489 -18.550 21.300 1.00 95.69 83 GLY A C 1
ATOM 705 O O . GLY A 1 83 ? -10.373 -18.351 21.776 1.00 95.69 83 GLY A O 1
ATOM 706 N N . GLU A 1 84 ? -11.832 -18.150 20.076 1.00 97.19 84 GLU A N 1
ATOM 707 C CA . GLU A 1 84 ? -10.910 -17.471 19.168 1.00 97.19 84 GLU A CA 1
ATOM 708 C C . GLU A 1 84 ? -10.460 -16.108 19.699 1.00 97.19 84 GLU A C 1
ATOM 710 O O . GLU A 1 84 ? -11.248 -15.324 20.244 1.00 97.19 84 GLU A O 1
ATOM 715 N N . LYS A 1 85 ? -9.174 -15.805 19.507 1.00 96.00 85 LYS A N 1
ATOM 716 C CA . LYS A 1 85 ? -8.580 -14.515 19.871 1.00 96.00 85 LYS A CA 1
ATOM 717 C C . LYS A 1 85 ? -8.539 -13.611 18.646 1.00 96.00 85 LYS A C 1
ATOM 719 O O . LYS A 1 85 ? -8.023 -14.004 17.606 1.00 96.00 85 LYS A O 1
ATOM 724 N N . GLY A 1 86 ? -9.068 -12.399 18.781 1.00 96.50 86 GLY A N 1
ATOM 725 C CA . GLY A 1 86 ? -9.045 -11.422 17.696 1.00 96.50 86 GLY A CA 1
ATOM 726 C C . GLY A 1 86 ? -7.645 -10.859 17.457 1.00 96.50 86 GLY A C 1
ATOM 727 O O . GLY A 1 86 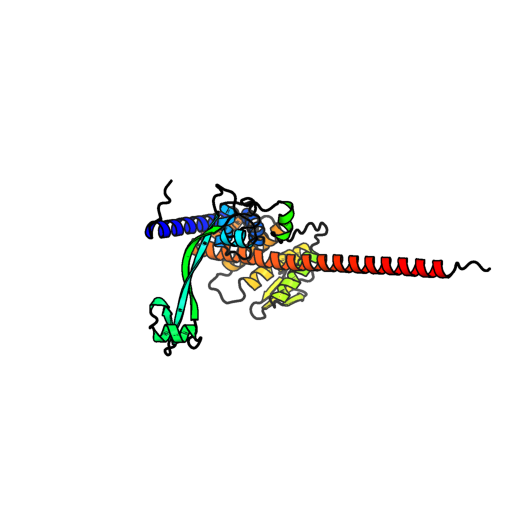? -6.895 -10.618 18.403 1.00 96.50 86 GLY A O 1
ATOM 728 N N . LEU A 1 87 ? -7.335 -10.597 16.192 1.00 97.12 87 LEU A N 1
ATOM 729 C CA . LEU A 1 87 ? -6.135 -9.906 15.741 1.00 97.12 87 LEU A CA 1
ATOM 730 C C . LEU A 1 87 ? -6.298 -8.407 15.994 1.00 97.12 87 LEU A C 1
ATOM 732 O O . LEU A 1 87 ? -7.297 -7.797 15.595 1.00 97.12 87 LEU A O 1
ATOM 736 N N . LYS A 1 88 ? -5.323 -7.807 16.673 1.00 96.38 88 LYS A N 1
ATOM 737 C CA . LYS A 1 88 ? -5.330 -6.381 17.002 1.00 96.38 88 LYS A CA 1
ATOM 738 C C . LYS A 1 88 ? -5.084 -5.536 15.758 1.00 96.38 88 LYS A C 1
ATOM 740 O O . LYS A 1 88 ? -4.175 -5.828 14.986 1.00 96.38 88 LYS A O 1
ATOM 745 N N . ILE A 1 89 ? -5.848 -4.456 15.624 1.00 96.25 89 ILE A N 1
ATOM 746 C CA . ILE A 1 89 ? -5.649 -3.415 14.609 1.00 96.25 89 ILE A CA 1
ATOM 747 C C . ILE A 1 89 ? -5.807 -2.028 15.232 1.00 96.25 89 ILE A C 1
ATOM 749 O O . ILE A 1 89 ? -6.532 -1.857 16.217 1.00 96.25 89 ILE A O 1
ATOM 753 N N . PHE A 1 90 ? -5.205 -1.012 14.621 1.00 95.00 90 PHE A N 1
ATOM 754 C CA . PHE A 1 90 ? -5.594 0.369 14.865 1.00 95.00 90 PHE A CA 1
ATOM 755 C C . PHE A 1 90 ? -6.951 0.636 14.222 1.00 95.00 90 PHE A C 1
ATOM 757 O O . PHE A 1 90 ? -7.121 0.567 13.003 1.00 95.00 90 PHE A O 1
ATOM 764 N N . GLN A 1 91 ? -7.927 0.953 15.063 1.00 93.50 91 GLN A N 1
ATOM 765 C CA . GLN A 1 91 ? -9.254 1.364 14.648 1.00 93.50 91 GLN A CA 1
ATOM 766 C C . GLN A 1 91 ? -9.395 2.878 14.844 1.00 93.50 91 GLN A C 1
ATOM 768 O O . GLN A 1 91 ? -9.249 3.347 15.980 1.00 93.50 91 GLN A O 1
ATOM 773 N N . PRO A 1 92 ? -9.730 3.643 13.789 1.00 91.50 92 PRO A N 1
ATOM 774 C CA . PRO A 1 92 ? -9.956 5.072 13.925 1.00 91.50 92 PRO A CA 1
ATOM 775 C C . PRO A 1 92 ? -11.161 5.331 14.831 1.00 91.50 92 PRO A C 1
ATOM 777 O O . PRO A 1 92 ? -12.206 4.682 14.733 1.00 91.50 92 PRO A O 1
ATOM 780 N N . VAL A 1 93 ? -11.008 6.302 15.720 1.00 91.44 93 VAL A N 1
ATOM 781 C CA . VAL A 1 93 ? -12.088 6.878 16.510 1.00 91.44 93 VAL A CA 1
ATOM 782 C C . VAL A 1 93 ? -12.447 8.198 15.858 1.00 91.44 93 VAL A C 1
ATOM 784 O O . VAL A 1 93 ? -11.600 9.073 15.706 1.00 91.44 93 VAL A O 1
ATOM 787 N N . THR A 1 94 ? -13.706 8.347 15.464 1.00 93.38 94 THR A N 1
ATOM 788 C CA . THR A 1 94 ? -14.213 9.596 14.898 1.00 93.38 94 THR A CA 1
ATOM 789 C C . THR A 1 94 ? -15.219 10.235 15.835 1.00 93.38 94 THR A C 1
ATOM 791 O O . THR A 1 94 ? -16.038 9.538 16.437 1.00 93.38 94 THR A O 1
ATOM 794 N N . LYS A 1 95 ? -15.197 11.562 15.916 1.00 92.94 95 LYS A N 1
ATOM 795 C CA . LYS A 1 95 ? -16.212 12.366 16.599 1.00 92.94 95 LYS A CA 1
ATOM 796 C C . LYS A 1 95 ? -17.052 13.116 15.569 1.00 92.94 95 LYS A C 1
ATOM 798 O O . LYS A 1 95 ? -16.551 13.511 14.520 1.00 92.94 95 LYS A O 1
ATOM 803 N N . GLN A 1 96 ? -18.328 13.310 15.867 1.00 95.31 96 GLN A N 1
ATOM 804 C CA . GLN A 1 96 ? -19.202 14.128 15.032 1.00 95.31 96 GLN A CA 1
ATOM 805 C C . GLN A 1 96 ? -18.978 15.609 15.337 1.00 95.31 96 GLN A C 1
ATOM 807 O O . GLN A 1 96 ? -19.013 16.016 16.501 1.00 95.31 96 GLN A O 1
ATOM 812 N N . VAL A 1 97 ? -18.769 16.400 14.286 1.00 95.69 97 VAL A N 1
ATOM 813 C CA . VAL A 1 97 ? -18.588 17.852 14.364 1.00 95.69 97 VAL A CA 1
ATOM 814 C C . VAL A 1 97 ? -19.527 18.578 13.404 1.00 95.69 97 VAL A C 1
ATOM 816 O O . VAL A 1 97 ? -19.838 18.070 12.324 1.00 95.69 97 VAL A O 1
ATOM 819 N N . PHE A 1 98 ? -19.973 19.769 13.798 1.00 95.69 98 PHE A N 1
ATOM 820 C CA . PHE A 1 98 ? -20.858 20.632 13.014 1.00 95.69 98 PHE A CA 1
ATOM 821 C C . PHE A 1 98 ? -20.242 22.019 12.818 1.00 95.69 98 PHE A C 1
ATOM 823 O O . PHE A 1 98 ? -19.442 22.463 13.643 1.00 95.69 98 PHE A O 1
ATOM 830 N N . GLN A 1 99 ? -20.597 22.700 11.729 1.00 94.69 99 GLN A N 1
ATOM 831 C CA . GLN A 1 99 ? -20.050 24.021 11.411 1.00 94.69 99 GLN A CA 1
ATOM 832 C C . GLN A 1 99 ? -21.024 25.137 11.806 1.00 94.69 99 GLN A C 1
ATOM 834 O O . GLN A 1 99 ? -22.186 25.118 11.404 1.00 94.69 99 GLN A O 1
ATOM 839 N N . ARG A 1 100 ? -20.560 26.134 12.565 1.00 91.56 100 ARG A N 1
ATOM 840 C CA . ARG A 1 100 ? -21.347 27.351 12.844 1.00 91.56 100 ARG A CA 1
ATOM 841 C C . ARG A 1 100 ? -21.178 28.387 11.727 1.00 91.56 100 ARG A C 1
ATOM 843 O O . ARG A 1 100 ? -20.347 28.235 10.833 1.00 91.56 100 ARG A O 1
ATOM 850 N N . SER A 1 101 ? -21.938 29.482 11.797 1.00 88.81 101 SER A N 1
ATOM 851 C CA . SER A 1 101 ? -21.865 30.604 10.844 1.00 88.81 101 SER A CA 1
ATOM 852 C C . SER A 1 101 ? -20.466 31.225 10.723 1.00 88.81 101 SER A C 1
ATOM 854 O O . SER A 1 101 ? -20.111 31.729 9.662 1.00 88.81 101 SER A O 1
ATOM 856 N N . ASN A 1 102 ? -19.639 31.127 11.768 1.00 90.50 102 ASN A N 1
ATOM 857 C CA . ASN A 1 102 ? -18.240 31.565 11.767 1.00 90.50 102 ASN A CA 1
ATOM 858 C C . ASN A 1 102 ? -17.278 30.622 11.014 1.00 90.50 102 ASN A C 1
ATOM 860 O O . ASN A 1 102 ? -16.069 30.812 11.085 1.00 90.50 102 ASN A O 1
ATOM 864 N N . LYS A 1 103 ? -17.795 29.595 10.327 1.00 88.56 103 LYS A N 1
ATOM 865 C CA . LYS A 1 103 ? -17.040 28.565 9.595 1.00 88.56 103 LYS A CA 1
ATOM 866 C C . LYS A 1 103 ? -16.140 27.668 10.458 1.00 88.56 103 LYS A C 1
ATOM 868 O O . LYS A 1 103 ? -15.485 26.784 9.903 1.00 88.56 103 LYS A O 1
ATOM 873 N N . ASN A 1 104 ? -16.171 27.804 11.782 1.00 91.88 104 ASN A N 1
ATOM 874 C CA . ASN A 1 104 ? -15.461 26.912 12.693 1.00 91.88 104 ASN A CA 1
ATOM 875 C C . ASN A 1 104 ? -16.277 25.646 12.971 1.00 91.88 104 ASN A C 1
ATOM 877 O O . ASN A 1 104 ? -17.513 25.665 12.974 1.00 91.88 104 ASN A O 1
ATOM 881 N N . TRP A 1 105 ? -15.563 24.545 13.204 1.00 93.00 105 TRP A N 1
ATOM 882 C CA . TRP A 1 105 ? -16.134 23.240 13.521 1.00 93.00 105 TRP A CA 1
ATOM 883 C C . TRP A 1 105 ? -16.155 23.018 15.031 1.00 93.00 105 TRP A C 1
ATOM 885 O O . TRP A 1 105 ? -15.151 23.228 15.706 1.00 93.00 105 TRP A O 1
ATOM 895 N N . TYR A 1 106 ? -17.297 22.567 15.540 1.00 93.38 106 TYR A N 1
ATOM 896 C CA . TYR A 1 106 ? -17.539 22.321 16.959 1.00 93.38 106 TYR A CA 1
ATOM 897 C C . TYR A 1 106 ? -17.994 20.884 17.171 1.00 93.38 106 TYR A C 1
ATOM 899 O O . TYR A 1 106 ? -18.636 20.290 16.300 1.00 93.38 106 TYR A O 1
ATOM 907 N N . SER A 1 107 ? -17.688 20.319 18.336 1.00 93.88 107 SER A N 1
ATOM 908 C CA . SER A 1 107 ? -18.170 18.993 18.716 1.00 93.88 107 SER A CA 1
ATOM 909 C C . SER A 1 107 ? -19.692 18.979 18.798 1.00 93.88 107 SER A C 1
ATOM 911 O O . SER A 1 107 ? -20.293 19.896 19.351 1.00 93.88 107 SER A O 1
ATOM 913 N N . ILE A 1 108 ? -20.344 17.904 18.345 1.00 93.12 108 ILE A N 1
ATOM 914 C CA . ILE A 1 108 ? -21.805 17.757 18.485 1.00 93.12 108 ILE A CA 1
ATOM 915 C C . ILE A 1 108 ? -22.281 17.831 19.952 1.00 93.12 108 ILE A C 1
ATOM 917 O O . ILE A 1 108 ? -23.441 18.154 20.220 1.00 93.12 108 ILE A O 1
ATOM 921 N N . TYR A 1 109 ? -21.389 17.569 20.913 1.00 92.75 109 TYR A N 1
ATOM 922 C CA . TYR A 1 109 ? -21.667 17.717 22.343 1.00 92.75 109 TYR A CA 1
ATOM 923 C C . TYR A 1 109 ? -21.797 19.183 22.788 1.00 92.75 109 TYR A C 1
ATOM 925 O O . TYR A 1 109 ? -22.479 19.450 23.772 1.00 92.75 109 TYR A O 1
ATOM 933 N N . GLU A 1 110 ? -21.223 20.125 22.036 1.00 93.44 110 GLU A N 1
ATOM 934 C CA . GLU A 1 110 ? -21.311 21.575 22.265 1.00 93.44 110 GLU A CA 1
ATOM 935 C C . GLU A 1 110 ? -22.538 22.211 21.583 1.00 93.44 110 GLU A C 1
ATOM 937 O O . GLU A 1 110 ? -22.775 23.414 21.713 1.00 93.44 110 GLU A O 1
ATOM 942 N N . ALA A 1 111 ? -23.322 21.423 20.836 1.00 93.19 111 ALA A N 1
ATOM 943 C CA . ALA A 1 111 ? -24.504 21.912 20.138 1.00 93.19 111 ALA A CA 1
ATOM 944 C C . ALA A 1 111 ? -25.632 22.266 21.120 1.00 93.19 111 ALA A C 1
ATOM 946 O O . ALA A 1 111 ? -26.079 21.438 21.925 1.00 93.19 111 ALA A O 1
ATOM 947 N N . THR A 1 112 ? -26.168 23.476 20.985 1.00 94.75 112 THR A N 1
ATOM 948 C CA . THR A 1 112 ? -27.400 23.908 21.654 1.00 94.75 112 THR A CA 1
ATOM 949 C C . THR A 1 112 ? -28.603 23.081 21.183 1.00 94.75 112 THR A C 1
ATOM 951 O O . THR A 1 112 ? -28.572 22.419 20.142 1.00 94.75 112 THR A O 1
ATOM 954 N N . LYS A 1 113 ? -29.723 23.131 21.919 1.00 95.00 113 LYS A N 1
ATOM 955 C CA . LYS A 1 113 ? -30.970 22.458 21.501 1.00 95.00 113 LYS A CA 1
ATOM 956 C C . LYS A 1 113 ? -31.438 22.914 20.109 1.00 95.00 113 LYS A C 1
ATOM 958 O O . LYS A 1 113 ? -31.877 22.081 19.318 1.00 95.00 113 LYS A O 1
ATOM 963 N N . HIS A 1 114 ? -31.313 24.209 19.806 1.00 93.56 114 HIS A N 1
ATOM 964 C CA . HIS A 1 114 ? -31.661 24.769 18.498 1.00 93.56 114 HIS A CA 1
ATOM 965 C C . HIS A 1 114 ? -30.746 24.225 17.393 1.00 93.56 114 HIS A C 1
ATOM 967 O O . HIS A 1 114 ? -31.228 23.747 16.369 1.00 93.56 114 HIS A O 1
ATOM 973 N N . GLU A 1 115 ? -29.432 24.206 17.625 1.00 93.75 115 GLU A N 1
ATOM 974 C CA . GLU A 1 115 ? -28.459 23.661 16.670 1.00 93.75 115 GLU A CA 1
ATOM 975 C C . GLU A 1 115 ? -28.676 22.168 16.422 1.00 93.75 115 GLU A C 1
ATOM 977 O O . GLU A 1 115 ? -28.665 21.739 15.273 1.00 93.75 115 GLU A O 1
ATOM 982 N N . LYS A 1 116 ? -28.978 21.374 17.459 1.00 93.56 116 LYS A N 1
ATOM 983 C CA . LYS A 1 116 ? -29.326 19.952 17.291 1.00 93.56 116 LYS A CA 1
ATOM 984 C C . LYS A 1 116 ? -30.544 19.759 16.386 1.00 93.56 116 LYS A C 1
ATOM 986 O O . LYS A 1 116 ? -30.545 18.843 15.565 1.00 93.56 116 LYS A O 1
ATOM 991 N N . LYS A 1 117 ? -31.557 20.629 16.496 1.00 94.62 117 LYS A N 1
ATOM 992 C CA . LYS A 1 117 ? -32.715 20.619 15.589 1.00 94.62 117 LYS A CA 1
ATOM 993 C C . LYS A 1 117 ? -32.299 20.975 14.160 1.00 94.62 117 LYS A C 1
ATOM 995 O O . LYS A 1 117 ? -32.629 20.240 13.241 1.00 94.62 117 LYS A O 1
ATOM 1000 N N . MET A 1 118 ? -31.503 22.027 13.974 1.00 94.44 118 MET A N 1
ATOM 1001 C CA . MET A 1 118 ? -31.009 22.423 12.648 1.00 94.44 118 MET A CA 1
ATOM 1002 C C . MET A 1 118 ? -30.129 21.356 11.979 1.00 94.44 118 MET A C 1
ATOM 1004 O O . MET A 1 118 ? -30.232 21.163 10.771 1.00 94.44 118 MET A O 1
ATOM 1008 N N . ILE A 1 119 ? -29.288 20.654 12.747 1.00 92.81 119 ILE A N 1
ATOM 1009 C CA . ILE A 1 119 ? -28.484 19.518 12.268 1.00 92.81 119 ILE A CA 1
ATOM 1010 C C . ILE A 1 119 ? -29.406 18.385 11.807 1.00 92.81 119 ILE A C 1
ATOM 1012 O O . ILE A 1 119 ? -29.218 17.845 10.719 1.00 92.81 119 ILE A O 1
ATOM 1016 N N . LYS A 1 120 ? -30.434 18.048 12.600 1.00 93.25 120 LYS A N 1
ATOM 1017 C CA . LYS A 1 120 ? -31.432 17.029 12.235 1.00 93.25 120 LYS A CA 1
ATOM 1018 C C . LYS A 1 120 ? -32.185 17.404 10.953 1.00 93.25 120 LYS A C 1
ATOM 1020 O O . LYS A 1 120 ? -32.386 16.547 10.097 1.00 93.25 120 LYS A O 1
ATOM 1025 N N . ASP A 1 121 ? -32.513 18.684 10.801 1.00 95.50 121 ASP A N 1
ATOM 1026 C CA . ASP A 1 121 ? -33.171 19.250 9.619 1.00 95.50 121 ASP A CA 1
ATOM 1027 C C . ASP A 1 121 ? -32.197 19.474 8.438 1.00 95.50 121 ASP A C 1
ATOM 1029 O O . ASP A 1 121 ? -32.586 20.051 7.424 1.00 95.50 121 ASP A O 1
ATOM 1033 N N . LYS A 1 122 ? -30.928 19.045 8.554 1.00 92.12 122 LYS A N 1
ATOM 1034 C CA . LYS A 1 122 ? -29.854 19.196 7.549 1.00 92.12 122 LYS A CA 1
ATOM 1035 C C . LYS A 1 122 ? -29.559 20.643 7.124 1.00 92.12 122 LYS A C 1
ATOM 1037 O O . LYS A 1 122 ? -28.975 20.872 6.069 1.00 92.12 122 LYS A O 1
ATOM 1042 N N . LYS A 1 123 ? -29.917 21.627 7.953 1.00 93.62 123 LYS A N 1
ATOM 1043 C CA . LYS A 1 123 ? -29.630 23.058 7.727 1.00 93.62 123 LYS A CA 1
ATOM 1044 C C . LYS A 1 123 ? -28.208 23.452 8.125 1.00 93.62 123 LYS A C 1
ATOM 1046 O O . LYS A 1 123 ? -27.739 24.518 7.744 1.00 93.62 123 LYS A O 1
ATOM 1051 N N . ILE A 1 124 ? -27.543 22.611 8.914 1.00 91.25 124 ILE A N 1
ATOM 1052 C CA . ILE A 1 124 ? -26.150 22.768 9.329 1.00 91.25 124 ILE A CA 1
ATOM 1053 C C . ILE A 1 124 ? -25.377 21.527 8.873 1.00 91.25 124 ILE A C 1
ATOM 1055 O O . ILE A 1 124 ? -25.835 20.411 9.143 1.00 91.25 124 ILE A O 1
ATOM 1059 N N . PRO A 1 125 ? -24.215 21.685 8.214 1.00 90.44 125 PRO A N 1
ATOM 1060 C CA . PRO A 1 125 ? -23.414 20.549 7.787 1.00 90.44 125 PRO A CA 1
ATOM 1061 C C . PRO A 1 125 ? -22.832 19.803 8.994 1.00 90.44 125 PRO A C 1
ATOM 1063 O O . PRO A 1 125 ? -22.305 20.404 9.935 1.00 90.44 125 PRO A O 1
ATOM 1066 N N . LEU A 1 126 ? -22.905 18.474 8.928 1.00 93.50 126 LEU A N 1
ATOM 1067 C CA . LEU A 1 126 ? -22.342 17.540 9.897 1.00 93.50 126 LEU A CA 1
ATOM 1068 C C . LEU A 1 126 ? -21.284 16.687 9.195 1.00 93.50 126 LEU A C 1
ATOM 1070 O O . LEU A 1 126 ? -21.536 16.170 8.106 1.00 93.50 126 LEU A O 1
ATOM 1074 N N . LYS A 1 127 ? -20.123 16.497 9.824 1.00 94.00 127 LYS A N 1
ATOM 1075 C CA . LYS A 1 127 ? -19.115 15.534 9.359 1.00 94.00 127 LYS A CA 1
ATOM 1076 C C . LYS A 1 127 ? -18.521 14.749 10.522 1.00 94.00 127 LYS A C 1
ATOM 1078 O O . LYS A 1 127 ? -18.595 15.163 11.678 1.00 94.00 127 LYS A O 1
ATOM 1083 N N . ASN A 1 128 ? -17.902 13.622 10.196 1.00 93.94 128 ASN A N 1
ATOM 1084 C CA . ASN A 1 128 ? -17.040 12.904 11.124 1.00 93.94 128 ASN A CA 1
ATOM 1085 C C . ASN A 1 128 ? -15.621 13.473 11.028 1.00 93.94 128 ASN A C 1
ATOM 1087 O O . ASN A 1 128 ? -15.088 13.638 9.933 1.00 93.94 128 ASN A O 1
ATOM 1091 N N . GLU A 1 129 ? -15.014 13.761 12.171 1.00 92.38 129 GLU A N 1
ATOM 1092 C CA . GLU A 1 129 ? -13.622 14.186 12.300 1.00 92.38 129 GLU A CA 1
ATOM 1093 C C . GLU A 1 129 ? -12.824 13.110 13.043 1.00 92.38 129 GLU A C 1
ATOM 1095 O O . GLU A 1 129 ? -13.318 12.514 14.005 1.00 92.38 129 GLU A O 1
ATOM 1100 N N . TYR A 1 130 ? -11.593 12.851 12.600 1.00 91.75 130 TYR A N 1
ATOM 1101 C CA . TYR A 1 130 ? -10.685 11.924 13.270 1.00 91.75 130 TYR A CA 1
ATOM 1102 C C . TYR A 1 130 ? -10.301 12.455 14.658 1.00 91.75 130 TYR A C 1
ATOM 1104 O O . TYR A 1 130 ? -9.885 13.600 14.808 1.00 91.75 130 TYR A O 1
ATOM 1112 N N . ALA A 1 131 ? -10.447 11.615 15.679 1.00 89.00 131 ALA A N 1
ATOM 1113 C CA . ALA A 1 131 ? -10.198 11.947 17.082 1.00 89.00 131 ALA A CA 1
ATOM 1114 C C . ALA A 1 131 ? -9.074 11.100 17.705 1.00 89.00 131 ALA A C 1
ATOM 1116 O O . ALA A 1 131 ? -8.874 11.141 18.917 1.00 89.00 131 ALA A O 1
ATOM 1117 N N . GLY A 1 132 ? -8.364 10.312 16.896 1.00 88.88 132 GLY A N 1
ATOM 1118 C CA . GLY A 1 132 ? -7.337 9.375 17.344 1.00 88.88 132 GLY A CA 1
ATOM 1119 C C . GLY A 1 132 ? -7.664 7.934 16.968 1.00 88.88 132 GLY A C 1
ATOM 1120 O O . GLY A 1 132 ? -8.630 7.653 16.260 1.00 88.88 132 GLY A O 1
ATOM 1121 N N . SER A 1 133 ? -6.850 7.006 17.459 1.00 90.12 133 SER A N 1
ATOM 1122 C CA . SER A 1 133 ? -7.020 5.573 17.224 1.00 90.12 133 SER A CA 1
ATOM 1123 C C . SER A 1 133 ? -7.126 4.818 18.540 1.00 90.12 133 SER A C 1
ATOM 1125 O O . SER A 1 133 ? -6.591 5.234 19.565 1.00 90.12 133 SER A O 1
ATOM 1127 N N . LYS A 1 134 ? -7.829 3.690 18.507 1.00 92.06 134 LYS A N 1
ATOM 1128 C CA . LYS A 1 134 ? -7.887 2.710 19.596 1.00 92.06 134 LYS A CA 1
ATOM 1129 C C . LYS A 1 134 ? -7.527 1.331 19.059 1.00 92.06 134 LYS A C 1
ATOM 1131 O O . LYS A 1 134 ? -7.558 1.114 17.850 1.00 92.06 134 LYS A O 1
ATOM 1136 N N . ILE A 1 135 ? -7.277 0.380 19.953 1.00 94.19 135 ILE A N 1
ATOM 1137 C CA . ILE A 1 135 ? -7.124 -1.021 19.557 1.00 94.19 135 ILE A CA 1
ATOM 1138 C C . ILE A 1 135 ? -8.499 -1.638 19.289 1.00 94.19 135 ILE A C 1
ATOM 1140 O O . ILE A 1 135 ? -9.338 -1.765 20.186 1.00 94.19 135 ILE A O 1
ATOM 1144 N N . GLY A 1 136 ? -8.730 -1.978 18.024 1.00 94.69 136 GLY A N 1
ATOM 1145 C CA . GLY A 1 136 ? -9.835 -2.807 17.558 1.00 94.69 136 GLY A CA 1
ATOM 1146 C C . GLY A 1 136 ? -9.395 -4.258 17.380 1.00 94.69 136 GLY A C 1
ATOM 1147 O O . GLY A 1 136 ? -8.210 -4.572 17.471 1.00 94.69 136 GLY A O 1
ATOM 1148 N N . HIS A 1 137 ? -10.363 -5.136 17.123 1.00 96.62 137 HIS A N 1
ATOM 1149 C CA . HIS A 1 137 ? -10.109 -6.553 16.877 1.00 96.62 137 HIS A CA 1
ATOM 1150 C C . HIS A 1 137 ? -10.842 -7.012 15.620 1.00 96.62 137 HIS A C 1
ATOM 1152 O O . HIS A 1 137 ? -12.025 -6.709 15.430 1.00 96.62 137 HIS A O 1
ATOM 1158 N N . VAL A 1 138 ? -10.131 -7.760 14.787 1.00 97.50 138 VAL A N 1
ATOM 1159 C CA . VAL A 1 138 ? -10.660 -8.462 13.615 1.00 97.50 138 VAL A CA 1
ATOM 1160 C C . VAL A 1 138 ? -10.359 -9.948 13.743 1.00 97.50 138 VAL A C 1
ATOM 1162 O O . VAL A 1 138 ? -9.519 -10.348 14.541 1.00 97.50 138 VAL A O 1
ATOM 1165 N N . PHE A 1 139 ? -11.076 -10.766 12.991 1.00 98.12 139 PHE A N 1
ATOM 1166 C CA . PHE A 1 139 ? -10.949 -12.217 13.026 1.00 98.12 139 PHE A CA 1
ATOM 1167 C C . PHE A 1 139 ? -10.734 -12.710 11.606 1.00 98.12 139 PHE A C 1
ATOM 1169 O O . PHE A 1 139 ? -11.440 -12.255 10.697 1.00 98.12 139 PHE A O 1
ATOM 1176 N N . ASP A 1 140 ? -9.764 -13.600 11.426 1.00 96.94 140 ASP A N 1
ATOM 1177 C CA . ASP A 1 140 ? -9.521 -14.252 10.143 1.00 96.94 140 ASP A CA 1
ATOM 1178 C C . ASP A 1 140 ? -10.657 -15.225 9.809 1.00 96.94 140 ASP A C 1
ATOM 1180 O O . ASP A 1 140 ? -11.309 -15.772 10.698 1.00 96.94 140 ASP A O 1
ATOM 1184 N N . ILE A 1 141 ? -10.901 -15.444 8.519 1.00 95.38 141 ILE A N 1
ATOM 1185 C CA . ILE A 1 141 ? -11.906 -16.389 8.024 1.00 95.38 141 ILE A CA 1
ATOM 1186 C C . ILE A 1 141 ? -11.738 -17.797 8.621 1.00 95.38 141 ILE A C 1
ATOM 1188 O O . ILE A 1 141 ? -12.736 -18.435 8.947 1.00 95.38 141 ILE A O 1
ATOM 1192 N N . SER A 1 142 ? -10.500 -18.243 8.864 1.00 95.56 142 SER A N 1
ATOM 1193 C CA . SER A 1 142 ? -10.196 -19.523 9.525 1.00 95.56 142 SER A CA 1
ATOM 1194 C C . SER A 1 142 ? -10.671 -19.604 10.981 1.00 95.56 142 SER A C 1
ATOM 1196 O O . SER A 1 142 ? -10.853 -20.700 11.501 1.00 95.56 142 SER A O 1
ATOM 1198 N N . GLN A 1 143 ? -10.942 -18.466 11.625 1.00 97.44 143 GLN A N 1
ATOM 1199 C CA . GLN A 1 143 ? -11.463 -18.371 12.993 1.00 97.44 143 GLN A CA 1
ATOM 1200 C C . GLN A 1 143 ? -13.000 -18.342 13.035 1.00 97.44 143 GLN A C 1
ATOM 1202 O O . GLN A 1 143 ? -13.602 -18.017 14.061 1.00 97.44 143 GLN A O 1
ATOM 1207 N N . THR A 1 144 ? -13.666 -18.615 11.915 1.00 97.25 144 THR A N 1
ATOM 1208 C CA . THR A 1 144 ? -15.124 -18.526 11.793 1.00 97.25 144 THR A CA 1
ATOM 1209 C C . THR A 1 144 ? -15.744 -19.864 11.423 1.00 97.25 144 THR A C 1
ATOM 1211 O O . THR A 1 144 ? -15.053 -20.837 11.128 1.00 97.25 144 THR A O 1
ATOM 1214 N N . ASN A 1 145 ? -17.072 -19.909 11.432 1.00 97.06 145 ASN A N 1
ATOM 1215 C CA . ASN A 1 145 ? -17.845 -21.050 10.957 1.00 97.06 145 ASN A CA 1
ATOM 1216 C C . ASN A 1 145 ? -18.117 -21.021 9.440 1.00 97.06 145 ASN A C 1
ATOM 1218 O O . ASN A 1 145 ? -19.017 -21.724 8.979 1.00 97.06 145 ASN A O 1
ATOM 1222 N N . VAL A 1 146 ? -17.399 -20.195 8.670 1.00 96.12 146 VAL A N 1
ATOM 1223 C CA . VAL A 1 146 ? -17.526 -20.169 7.208 1.00 96.12 146 VAL A CA 1
ATOM 1224 C C . VAL A 1 146 ? -17.112 -21.538 6.645 1.00 96.12 146 VAL A C 1
ATOM 1226 O O . VAL A 1 146 ? -16.006 -22.001 6.924 1.00 96.12 146 VAL A O 1
ATOM 1229 N N . PRO A 1 147 ? -17.944 -22.196 5.822 1.00 94.50 147 PRO A N 1
ATOM 1230 C CA . PRO A 1 147 ? -17.542 -23.420 5.138 1.00 94.50 147 PRO A CA 1
ATOM 1231 C C . PRO A 1 147 ? -16.406 -23.163 4.140 1.00 94.50 147 PRO A C 1
ATOM 1233 O O . PRO A 1 147 ? -16.462 -22.212 3.363 1.00 94.50 147 PRO A O 1
ATOM 1236 N N . ILE A 1 148 ? -15.414 -24.058 4.074 1.00 90.12 148 ILE A N 1
ATOM 1237 C CA . ILE A 1 148 ? -14.263 -23.934 3.151 1.00 90.12 148 ILE A CA 1
ATOM 1238 C C . ILE A 1 148 ? -14.710 -23.753 1.690 1.00 90.12 148 ILE A C 1
ATOM 1240 O O . ILE A 1 148 ? -14.122 -22.963 0.956 1.00 90.12 148 ILE A O 1
ATOM 1244 N N . LYS A 1 149 ? -15.792 -24.428 1.278 1.00 90.06 149 LYS A N 1
ATOM 1245 C CA . LYS A 1 149 ? -16.386 -24.294 -0.065 1.00 90.06 149 LYS A CA 1
ATOM 1246 C C . LYS A 1 149 ? -16.819 -22.863 -0.417 1.00 90.06 149 LYS A C 1
ATOM 1248 O O . LYS A 1 149 ? -16.837 -22.513 -1.591 1.00 90.06 149 LYS A O 1
ATOM 1253 N N . ASP A 1 150 ? -17.122 -22.040 0.586 1.00 89.69 150 ASP A N 1
ATOM 1254 C CA . ASP A 1 150 ? -17.594 -20.667 0.410 1.00 89.69 150 ASP A CA 1
ATOM 1255 C C . ASP A 1 150 ? -16.432 -19.659 0.467 1.00 89.69 150 ASP A C 1
ATOM 1257 O O . ASP A 1 150 ? -16.606 -18.494 0.098 1.00 89.69 150 ASP A O 1
ATOM 1261 N N . TYR A 1 151 ? -15.217 -20.090 0.844 1.00 89.00 151 TYR A N 1
ATOM 1262 C CA . TYR A 1 151 ? -14.029 -19.229 0.898 1.00 89.00 151 TYR A CA 1
ATOM 1263 C C . TYR A 1 151 ? -13.770 -18.501 -0.426 1.00 89.00 151 TYR A C 1
ATOM 1265 O O . TYR A 1 151 ? -13.551 -17.294 -0.364 1.00 89.00 151 TYR A O 1
ATOM 1273 N N . PRO A 1 152 ? -13.841 -19.138 -1.613 1.00 84.88 152 PRO A N 1
ATOM 1274 C CA . PRO A 1 152 ? -13.595 -18.445 -2.880 1.00 84.88 152 PRO A CA 1
ATOM 1275 C C . PRO A 1 152 ? -14.578 -17.302 -3.171 1.00 84.88 152 PRO A C 1
ATOM 1277 O O . PRO A 1 152 ? -14.240 -16.357 -3.877 1.00 84.88 152 PRO A O 1
ATOM 1280 N N . THR A 1 153 ? -15.797 -17.359 -2.626 1.00 83.62 153 THR A N 1
ATOM 1281 C CA . THR A 1 153 ? -16.800 -16.297 -2.820 1.00 83.62 153 THR A CA 1
ATOM 1282 C C . THR A 1 153 ? -16.553 -15.088 -1.912 1.00 83.62 153 THR A C 1
ATOM 1284 O O . THR A 1 153 ? -16.901 -13.958 -2.259 1.00 83.62 153 THR A O 1
ATOM 1287 N N . ILE A 1 154 ? -15.932 -15.318 -0.751 1.00 82.44 154 ILE A N 1
ATOM 1288 C CA . ILE A 1 154 ? -15.653 -14.299 0.269 1.00 82.44 154 ILE A CA 1
ATOM 1289 C C . ILE A 1 154 ? -14.270 -13.696 0.046 1.00 82.44 154 ILE A C 1
ATOM 1291 O O . ILE A 1 154 ? -14.116 -12.476 -0.040 1.00 82.44 154 ILE A O 1
ATOM 1295 N N . ILE A 1 155 ? -13.267 -14.562 -0.068 1.00 80.06 155 ILE A N 1
ATOM 1296 C CA . ILE A 1 155 ? -11.919 -14.212 -0.470 1.00 80.06 155 ILE A CA 1
ATOM 1297 C C . ILE A 1 155 ? -11.974 -14.048 -1.983 1.00 80.06 155 ILE A C 1
ATOM 1299 O O . ILE A 1 155 ? -11.785 -15.006 -2.728 1.00 80.06 155 ILE A O 1
ATOM 1303 N N . LYS A 1 156 ? -12.211 -12.820 -2.448 1.00 65.25 156 LYS A N 1
ATOM 1304 C CA . LYS A 1 156 ? -11.976 -12.451 -3.849 1.00 65.25 156 LYS A CA 1
ATOM 1305 C C . LYS A 1 156 ? -10.470 -12.492 -4.117 1.00 65.25 156 LYS A C 1
ATOM 1307 O O . LYS A 1 156 ? -9.816 -11.462 -4.230 1.00 65.25 156 LYS A O 1
ATOM 1312 N N . ARG A 1 157 ? -9.889 -13.691 -4.109 1.00 56.16 157 ARG A N 1
ATOM 1313 C CA . ARG A 1 157 ? -8.474 -13.900 -4.366 1.00 56.16 157 ARG A CA 1
ATOM 1314 C C . ARG A 1 157 ? -8.300 -13.868 -5.871 1.00 56.16 157 ARG A C 1
ATOM 1316 O O . ARG A 1 157 ? -8.880 -14.675 -6.592 1.00 56.16 157 ARG A O 1
ATOM 1323 N N . LEU A 1 158 ? -7.476 -12.944 -6.331 1.00 50.75 158 LEU A N 1
ATOM 1324 C CA . LEU A 1 158 ? -6.932 -12.978 -7.675 1.00 50.75 158 LEU A CA 1
ATOM 1325 C C . LEU A 1 158 ? -5.899 -14.111 -7.708 1.00 50.75 158 LEU A C 1
ATOM 1327 O O . LEU A 1 158 ? -4.721 -13.902 -7.439 1.00 50.75 158 LEU A O 1
ATOM 1331 N N . VAL A 1 159 ? -6.350 -15.352 -7.906 1.00 45.81 159 VAL A N 1
ATOM 1332 C CA . VAL A 1 159 ? -5.438 -16.485 -8.104 1.00 45.81 159 VAL A CA 1
ATOM 1333 C C . VAL A 1 159 ? -4.964 -16.441 -9.550 1.00 45.81 159 VAL A C 1
ATOM 1335 O O . VAL A 1 159 ? -5.639 -16.922 -10.459 1.00 45.81 159 VAL A O 1
ATOM 1338 N N . ILE A 1 160 ? -3.792 -15.847 -9.764 1.00 49.00 160 ILE A N 1
ATOM 1339 C CA . ILE A 1 160 ? -3.077 -15.924 -11.039 1.00 49.00 160 ILE A CA 1
ATOM 1340 C C . ILE A 1 160 ? -2.205 -17.182 -11.013 1.00 49.00 160 ILE A C 1
ATOM 1342 O O . ILE A 1 160 ? -0.998 -17.124 -10.778 1.00 49.00 160 ILE A O 1
ATOM 1346 N N . SER A 1 161 ? -2.822 -18.338 -11.253 1.00 45.03 161 SER A N 1
ATOM 1347 C CA . SER A 1 161 ? -2.107 -19.520 -11.743 1.00 45.03 161 SER A CA 1
ATOM 1348 C C . SER A 1 161 ? -2.060 -19.449 -13.273 1.00 45.03 161 SER A C 1
ATOM 1350 O O . SER A 1 161 ? -2.690 -20.250 -13.960 1.00 45.03 161 SER A O 1
ATOM 1352 N N . ASP A 1 162 ? -1.437 -18.405 -13.816 1.00 49.12 162 ASP A N 1
ATOM 1353 C CA . ASP A 1 162 ? -1.092 -18.392 -15.236 1.00 49.12 162 ASP A CA 1
ATOM 1354 C C . ASP A 1 162 ? 0.371 -18.821 -15.348 1.00 49.12 162 ASP A C 1
ATOM 1356 O O . ASP A 1 162 ? 1.252 -18.199 -14.749 1.00 49.12 162 ASP A O 1
ATOM 1360 N N . THR A 1 163 ? 0.598 -19.938 -16.034 1.00 51.59 163 THR A N 1
ATOM 1361 C CA . THR A 1 163 ? 1.925 -20.494 -16.323 1.00 51.59 163 THR A CA 1
ATOM 1362 C C . THR A 1 163 ? 2.603 -19.762 -17.482 1.00 51.59 163 THR A C 1
ATOM 1364 O O . THR A 1 163 ? 3.790 -19.957 -17.707 1.00 51.59 163 THR A O 1
ATOM 1367 N N . ASP A 1 164 ? 1.875 -18.904 -18.204 1.00 60.09 164 ASP A N 1
ATOM 1368 C CA . ASP A 1 164 ? 2.360 -18.153 -19.366 1.00 60.09 164 ASP A CA 1
ATOM 1369 C C . ASP A 1 164 ? 2.809 -16.730 -18.967 1.00 60.09 164 ASP A C 1
ATOM 1371 O O . ASP A 1 164 ? 2.311 -15.716 -19.461 1.00 60.09 164 ASP A O 1
ATOM 1375 N N . ARG A 1 165 ? 3.710 -16.635 -17.985 1.00 66.31 165 ARG A N 1
ATOM 1376 C CA . ARG A 1 165 ? 4.298 -15.371 -17.518 1.00 66.31 165 ARG A CA 1
ATOM 1377 C C . ARG A 1 165 ? 5.495 -15.012 -18.401 1.00 66.31 165 ARG A C 1
ATOM 1379 O O . ARG A 1 165 ? 6.529 -15.664 -18.319 1.00 66.31 165 ARG A O 1
ATOM 1386 N N . THR A 1 166 ? 5.363 -13.982 -19.236 1.00 81.56 166 THR A N 1
ATOM 1387 C CA . THR A 1 166 ? 6.457 -13.480 -20.086 1.00 81.56 166 THR A CA 1
ATOM 1388 C C . THR A 1 166 ? 6.794 -12.035 -19.729 1.00 81.56 166 THR A C 1
ATOM 1390 O O . THR A 1 166 ? 5.906 -11.268 -19.350 1.00 81.56 166 THR A O 1
ATOM 1393 N N . TYR A 1 167 ? 8.060 -11.637 -19.903 1.00 86.06 167 TYR A N 1
ATOM 1394 C CA . TYR A 1 167 ? 8.493 -10.250 -19.689 1.00 86.06 167 TYR A CA 1
ATOM 1395 C C . TYR A 1 167 ? 7.650 -9.249 -20.481 1.00 86.06 167 TYR A C 1
ATOM 1397 O O . TYR A 1 167 ? 7.305 -8.200 -19.952 1.00 86.06 167 TYR A O 1
ATOM 1405 N N . GLN A 1 168 ? 7.233 -9.595 -21.705 1.00 90.62 168 GLN A N 1
ATOM 1406 C CA . GLN A 1 168 ? 6.387 -8.715 -22.511 1.00 90.62 168 GLN A CA 1
ATOM 1407 C C . GLN A 1 168 ? 5.049 -8.406 -21.828 1.00 90.62 168 GLN A C 1
ATOM 1409 O O . GLN A 1 168 ? 4.659 -7.247 -21.759 1.00 90.62 168 GLN A O 1
ATOM 1414 N N . LYS A 1 169 ? 4.375 -9.407 -21.245 1.00 90.75 169 LYS A N 1
ATOM 1415 C CA . LYS A 1 169 ? 3.113 -9.173 -20.521 1.00 90.75 169 LYS A CA 1
ATOM 1416 C C . LYS A 1 169 ? 3.309 -8.284 -19.294 1.00 90.75 169 LYS A C 1
ATOM 1418 O O . LYS A 1 169 ? 2.430 -7.487 -18.974 1.00 90.75 169 LYS A O 1
ATOM 1423 N N . TYR A 1 170 ? 4.445 -8.417 -18.610 1.00 92.50 170 TYR A N 1
ATOM 1424 C CA . TYR A 1 170 ? 4.784 -7.555 -17.480 1.00 92.50 170 TYR A CA 1
ATOM 1425 C C . TYR A 1 170 ? 5.078 -6.121 -17.923 1.00 92.50 170 TYR A C 1
ATOM 1427 O O . TYR A 1 170 ? 4.594 -5.186 -17.290 1.00 92.50 170 TYR A O 1
ATOM 1435 N N . ILE A 1 171 ? 5.798 -5.943 -19.035 1.00 95.19 171 ILE A N 1
ATOM 1436 C CA . ILE A 1 171 ? 6.038 -4.634 -19.653 1.00 95.19 171 ILE A CA 1
ATOM 1437 C C . ILE A 1 171 ? 4.715 -3.982 -20.049 1.00 95.19 171 ILE A C 1
ATOM 1439 O O . ILE A 1 171 ? 4.488 -2.821 -19.716 1.00 95.19 171 ILE A O 1
ATOM 1443 N N . ASP A 1 172 ? 3.825 -4.719 -20.712 1.00 95.56 172 ASP A N 1
ATOM 1444 C CA . ASP A 1 172 ? 2.525 -4.202 -21.141 1.00 95.56 172 ASP A CA 1
ATOM 1445 C C . ASP A 1 172 ? 1.668 -3.799 -19.931 1.00 95.56 172 ASP A C 1
ATOM 1447 O O . ASP A 1 172 ? 1.083 -2.714 -19.915 1.00 95.56 172 ASP A O 1
ATOM 1451 N N . GLY A 1 173 ? 1.667 -4.617 -18.872 1.00 95.81 173 GLY A N 1
ATOM 1452 C CA . GLY A 1 173 ? 1.005 -4.286 -17.610 1.00 95.81 173 GLY A CA 1
ATOM 1453 C C . GLY A 1 173 ? 1.603 -3.061 -16.920 1.00 95.81 173 GLY A C 1
ATOM 1454 O O . GLY A 1 173 ? 0.862 -2.216 -16.422 1.00 95.81 173 GLY A O 1
ATOM 1455 N N . ALA A 1 174 ? 2.929 -2.913 -16.939 1.00 97.56 174 ALA A N 1
ATOM 1456 C CA . ALA A 1 174 ? 3.612 -1.749 -16.381 1.00 97.56 174 ALA A CA 1
ATOM 1457 C C . ALA A 1 174 ? 3.329 -0.476 -17.196 1.00 97.56 174 ALA A C 1
ATOM 1459 O O . ALA A 1 174 ? 3.113 0.586 -16.611 1.00 97.56 174 ALA A O 1
ATOM 1460 N N . LYS A 1 175 ? 3.249 -0.571 -18.531 1.00 97.81 175 LYS A N 1
ATOM 1461 C CA . LYS A 1 175 ? 2.838 0.536 -19.412 1.00 97.81 175 LYS A CA 1
ATOM 1462 C C . LYS A 1 175 ? 1.370 0.922 -19.196 1.00 97.81 175 LYS A C 1
ATOM 1464 O O . LYS A 1 175 ? 1.065 2.114 -19.148 1.00 97.81 175 LYS A O 1
ATOM 1469 N N . GLU A 1 176 ? 0.464 -0.042 -19.005 1.00 97.81 176 GLU A N 1
ATOM 1470 C CA . GLU A 1 176 ? -0.940 0.260 -18.683 1.00 97.81 176 GLU A CA 1
ATOM 1471 C C . GLU A 1 176 ? -1.072 0.893 -17.289 1.00 97.81 176 GLU A C 1
ATOM 1473 O O . GLU A 1 176 ? -1.809 1.866 -17.119 1.00 97.81 176 GLU A O 1
ATOM 1478 N N . TYR A 1 177 ? -0.305 0.420 -16.302 1.00 98.12 177 TYR A N 1
ATOM 1479 C CA . TYR A 1 177 ? -0.196 1.078 -14.999 1.00 98.12 177 TYR A CA 1
ATOM 1480 C C . TYR A 1 177 ? 0.299 2.526 -15.134 1.00 98.12 177 TYR A C 1
ATOM 1482 O O . TYR A 1 177 ? -0.344 3.439 -14.612 1.00 98.12 177 TYR A O 1
ATOM 1490 N N . ALA A 1 178 ? 1.385 2.755 -15.882 1.00 98.06 178 ALA A N 1
ATOM 1491 C CA . ALA A 1 178 ? 1.934 4.087 -16.138 1.00 98.06 178 ALA A CA 1
ATOM 1492 C C . ALA A 1 178 ? 0.864 5.025 -16.715 1.00 98.06 178 ALA A C 1
ATOM 1494 O O . ALA A 1 178 ? 0.622 6.113 -16.192 1.00 98.06 178 ALA A O 1
ATOM 1495 N N . LYS A 1 179 ? 0.142 4.556 -17.736 1.00 97.69 179 LYS A N 1
ATOM 1496 C CA . LYS A 1 179 ? -0.965 5.277 -18.369 1.00 97.69 179 LYS A CA 1
ATOM 1497 C C . LYS A 1 179 ? -2.090 5.604 -17.384 1.00 97.69 179 LYS A C 1
ATOM 1499 O O . LYS A 1 179 ? -2.555 6.742 -17.374 1.00 97.69 179 LYS A O 1
ATOM 1504 N N . ASN A 1 180 ? -2.487 4.669 -16.518 1.00 97.25 180 ASN A N 1
ATOM 1505 C CA . ASN A 1 180 ? -3.491 4.911 -15.471 1.00 97.25 180 ASN A CA 1
ATOM 1506 C C . ASN A 1 180 ? -3.034 5.959 -14.444 1.00 97.25 180 ASN A C 1
ATOM 1508 O O . ASN A 1 180 ? -3.859 6.678 -13.880 1.00 97.25 180 ASN A O 1
ATOM 1512 N N . LYS A 1 181 ? -1.720 6.086 -14.232 1.00 97.06 181 LYS A N 1
ATOM 1513 C CA . LYS A 1 181 ? -1.100 7.146 -13.425 1.00 97.06 181 LYS A CA 1
ATOM 1514 C C . LYS A 1 181 ? -0.830 8.433 -14.209 1.00 97.06 181 LYS A C 1
ATOM 1516 O O . LYS A 1 181 ? -0.321 9.385 -13.635 1.00 97.06 181 LYS A O 1
ATOM 1521 N N . THR A 1 182 ? -1.224 8.508 -15.483 1.00 97.06 182 THR A N 1
ATOM 1522 C CA . THR A 1 182 ? -0.950 9.643 -16.388 1.00 97.06 182 THR A CA 1
ATOM 1523 C C . THR A 1 182 ? 0.552 9.871 -16.631 1.00 97.06 182 THR A C 1
ATOM 1525 O O . THR A 1 182 ? 0.977 10.972 -16.971 1.00 97.06 182 THR A O 1
ATOM 1528 N N . VAL A 1 183 ? 1.367 8.822 -16.498 1.00 97.56 183 VAL A N 1
ATOM 1529 C CA . VAL A 1 183 ? 2.796 8.834 -16.830 1.00 97.56 183 VAL A CA 1
ATOM 1530 C C . VAL A 1 183 ? 2.963 8.391 -18.280 1.00 97.56 183 VAL A C 1
ATOM 1532 O O . VAL A 1 183 ? 2.617 7.264 -18.644 1.00 97.56 183 VAL A O 1
ATOM 1535 N N . LYS A 1 184 ? 3.499 9.271 -19.129 1.00 95.81 184 LYS A N 1
ATOM 1536 C CA . LYS A 1 184 ? 3.786 8.931 -20.531 1.00 95.81 184 LYS A CA 1
ATOM 1537 C C . LYS A 1 184 ? 5.090 8.139 -20.614 1.00 95.81 184 LYS A C 1
ATOM 1539 O O . LYS A 1 184 ? 6.111 8.647 -20.171 1.00 95.81 184 LYS A O 1
ATOM 1544 N N . VAL A 1 185 ? 5.069 6.956 -21.226 1.00 97.00 185 VAL A N 1
ATOM 1545 C CA . VAL A 1 185 ? 6.277 6.162 -21.516 1.00 97.00 185 VAL A CA 1
ATOM 1546 C C . VAL A 1 185 ? 6.596 6.268 -23.008 1.00 97.00 185 VAL A C 1
ATOM 1548 O O . VAL A 1 185 ? 5.723 5.978 -23.830 1.00 97.00 185 VAL A O 1
ATOM 1551 N N . THR A 1 186 ? 7.803 6.705 -23.368 1.00 94.44 186 THR A N 1
ATOM 1552 C CA . THR A 1 186 ? 8.286 6.746 -24.760 1.00 94.44 186 THR A CA 1
ATOM 1553 C C . THR A 1 186 ? 9.518 5.874 -24.948 1.00 94.44 186 THR A C 1
ATOM 1555 O O . THR A 1 186 ? 10.356 5.772 -24.058 1.00 94.44 186 THR A O 1
ATOM 1558 N N . ASP A 1 187 ? 9.612 5.256 -26.125 1.00 91.88 187 ASP A N 1
ATOM 1559 C CA . ASP A 1 187 ? 10.749 4.438 -26.536 1.00 91.88 187 ASP A CA 1
ATOM 1560 C C . ASP A 1 187 ? 11.582 5.244 -27.538 1.00 91.88 187 ASP A C 1
ATOM 1562 O O . ASP A 1 187 ? 11.119 5.553 -28.639 1.00 91.88 187 ASP A O 1
ATOM 1566 N N . GLU A 1 188 ? 12.799 5.617 -27.150 1.00 88.12 188 GLU A N 1
ATOM 1567 C CA . GLU A 1 188 ? 13.686 6.481 -27.931 1.00 88.12 188 GLU A CA 1
ATOM 1568 C C . GLU A 1 188 ? 15.104 5.899 -27.968 1.00 88.12 188 GLU A C 1
ATOM 1570 O O . GLU A 1 188 ? 15.465 5.003 -27.199 1.00 88.12 188 GLU A O 1
ATOM 1575 N N . LYS A 1 189 ? 15.936 6.401 -28.884 1.00 78.38 189 LYS A N 1
ATOM 1576 C CA . LYS A 1 189 ? 17.372 6.133 -28.819 1.00 78.38 189 LYS A CA 1
ATOM 1577 C C . LYS A 1 189 ? 17.959 7.051 -27.749 1.00 78.38 189 LYS A C 1
ATOM 1579 O O . LYS A 1 189 ? 18.098 8.247 -27.984 1.00 78.38 189 LYS A O 1
ATOM 1584 N N . VAL A 1 190 ? 18.280 6.495 -26.587 1.00 72.94 190 VAL A N 1
ATOM 1585 C CA . VAL A 1 190 ? 18.942 7.239 -25.510 1.00 72.94 190 VAL A CA 1
ATOM 1586 C C . VAL A 1 190 ? 20.441 7.286 -25.810 1.00 72.94 190 VAL A C 1
ATOM 1588 O O . VAL A 1 190 ? 21.065 6.251 -26.039 1.00 72.94 190 VAL A O 1
ATOM 1591 N N . GLU A 1 191 ? 21.021 8.484 -25.879 1.00 67.06 191 GLU A N 1
ATOM 1592 C CA . GLU A 1 191 ? 22.468 8.649 -26.047 1.00 67.06 191 GLU A CA 1
ATOM 1593 C C . GLU A 1 191 ? 23.192 8.458 -24.703 1.00 67.06 191 GLU A C 1
ATOM 1595 O O . GLU A 1 191 ? 22.755 8.967 -23.671 1.00 67.06 191 GLU A O 1
ATOM 1600 N N . GLY A 1 192 ? 24.319 7.739 -24.710 1.00 65.81 192 GLY A N 1
ATOM 1601 C CA . GLY A 1 192 ? 25.127 7.473 -23.515 1.00 65.81 192 GLY A CA 1
ATOM 1602 C C . GLY A 1 192 ? 24.887 6.091 -22.898 1.00 65.81 192 GLY A C 1
ATOM 1603 O O . GLY A 1 192 ? 24.560 5.141 -23.601 1.00 65.81 192 GLY A O 1
ATOM 1604 N N . ILE A 1 193 ? 25.117 5.976 -21.584 1.00 64.25 193 ILE A N 1
ATOM 1605 C CA . ILE A 1 193 ? 25.034 4.714 -20.815 1.00 64.25 193 ILE A CA 1
ATOM 1606 C C . ILE A 1 193 ? 23.695 4.523 -20.085 1.00 64.25 193 ILE A C 1
ATOM 1608 O O . ILE A 1 193 ? 23.522 3.542 -19.368 1.00 64.25 193 ILE A O 1
ATOM 1612 N N . ALA A 1 194 ? 22.768 5.477 -20.206 1.00 76.44 194 ALA A N 1
ATOM 1613 C CA . ALA A 1 194 ? 21.492 5.424 -19.503 1.00 76.44 194 ALA A CA 1
ATOM 1614 C C . ALA A 1 194 ? 20.508 4.490 -20.224 1.00 76.44 194 ALA A C 1
ATOM 1616 O O . ALA A 1 194 ? 20.223 4.659 -21.409 1.00 76.44 194 ALA A O 1
ATOM 1617 N N . ASN A 1 195 ? 19.947 3.534 -19.484 1.00 86.25 195 ASN A N 1
ATOM 1618 C CA . ASN A 1 195 ? 18.937 2.603 -19.994 1.00 86.25 195 ASN A CA 1
ATOM 1619 C C . ASN A 1 195 ? 17.533 3.239 -20.056 1.00 86.25 195 ASN A C 1
ATOM 1621 O O . ASN A 1 195 ? 16.681 2.812 -20.836 1.00 86.25 195 ASN A O 1
ATOM 1625 N N . GLY A 1 196 ? 17.296 4.284 -19.265 1.00 90.50 196 GLY A N 1
ATOM 1626 C CA . GLY A 1 196 ? 16.060 5.057 -19.218 1.00 90.50 196 GLY A CA 1
ATOM 1627 C C . GLY A 1 196 ? 16.174 6.188 -18.198 1.00 90.50 196 GLY A C 1
ATOM 1628 O O . GLY A 1 196 ? 17.191 6.290 -17.511 1.00 90.50 196 GLY A O 1
ATOM 1629 N N . PHE A 1 197 ? 15.172 7.066 -18.155 1.00 93.44 197 PHE A N 1
ATOM 1630 C CA . PHE A 1 197 ? 15.051 8.097 -17.122 1.00 93.44 197 PHE A CA 1
ATOM 1631 C C . PHE A 1 197 ? 13.618 8.631 -16.998 1.00 93.44 197 PHE A C 1
ATOM 1633 O O . PHE A 1 197 ? 12.886 8.783 -17.983 1.00 93.44 197 PHE A O 1
ATOM 1640 N N . TYR A 1 198 ? 13.238 9.000 -15.779 1.00 96.12 198 TYR A N 1
ATOM 1641 C CA . TYR A 1 198 ? 12.027 9.741 -15.464 1.00 96.12 198 TYR A CA 1
ATOM 1642 C C . TYR A 1 198 ? 12.292 11.254 -15.421 1.00 96.12 198 TYR A C 1
ATOM 1644 O O . TYR A 1 198 ? 13.217 11.735 -14.770 1.00 96.12 198 TYR A O 1
ATOM 1652 N N . SER A 1 199 ? 11.424 12.026 -16.077 1.00 94.62 199 SER A N 1
ATOM 1653 C CA . SER A 1 199 ? 11.441 13.492 -16.095 1.00 94.62 199 SER A CA 1
ATOM 1654 C C . SER A 1 199 ? 10.301 14.069 -15.245 1.00 94.62 199 SER A C 1
ATOM 1656 O O . SER A 1 199 ? 9.147 14.070 -15.688 1.00 94.62 199 SER A O 1
ATOM 1658 N N . PRO A 1 200 ? 10.580 14.631 -14.049 1.00 92.94 200 PRO A N 1
ATOM 1659 C CA . PRO A 1 200 ? 9.543 15.196 -13.182 1.00 92.94 200 PRO A CA 1
ATOM 1660 C C . PRO A 1 200 ? 8.786 16.386 -13.788 1.00 92.94 200 PRO A C 1
ATOM 1662 O O . PRO A 1 200 ? 7.611 16.577 -13.486 1.00 92.94 200 PRO A O 1
ATOM 1665 N N . SER A 1 201 ? 9.438 17.186 -14.639 1.00 92.88 201 SER A N 1
ATOM 1666 C CA . SER A 1 201 ? 8.857 18.390 -15.255 1.00 92.88 201 SER A CA 1
ATOM 1667 C C . SER A 1 201 ? 7.753 18.078 -16.267 1.00 92.88 201 SER A C 1
ATOM 1669 O O . SER A 1 201 ? 6.781 18.823 -16.365 1.00 92.88 201 SER A O 1
ATOM 1671 N N . THR A 1 202 ? 7.898 16.982 -17.009 1.00 93.88 202 THR A N 1
ATOM 1672 C CA . THR A 1 202 ? 6.958 16.532 -18.047 1.00 93.88 202 THR A CA 1
ATOM 1673 C C . THR A 1 202 ? 6.112 15.343 -17.605 1.00 93.88 202 THR A C 1
ATOM 1675 O O . THR A 1 202 ? 5.206 14.946 -18.333 1.00 93.88 202 THR A O 1
ATOM 1678 N N . HIS A 1 203 ? 6.396 14.780 -16.427 1.00 95.62 203 HIS A N 1
ATOM 1679 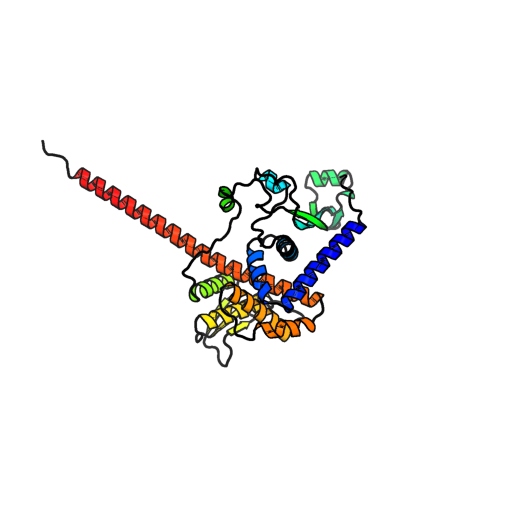C CA . HIS A 1 203 ? 5.780 13.561 -15.909 1.00 95.62 203 HIS A CA 1
ATOM 1680 C C . HIS A 1 203 ? 5.827 12.404 -16.926 1.00 95.62 203 HIS A C 1
ATOM 1682 O O . HIS A 1 203 ? 4.828 11.744 -17.218 1.00 95.62 203 HIS A O 1
ATOM 1688 N N . SER A 1 204 ? 7.012 12.182 -17.499 1.00 96.69 204 SER A N 1
ATOM 1689 C CA . SER A 1 204 ? 7.241 11.177 -18.538 1.00 96.69 204 SER A CA 1
ATOM 1690 C C . SER A 1 204 ? 8.472 10.327 -18.251 1.00 96.69 204 SER A C 1
ATOM 1692 O O . SER A 1 204 ? 9.424 10.797 -17.633 1.00 96.69 204 SER A O 1
ATOM 1694 N N . ILE A 1 205 ? 8.446 9.089 -18.729 1.00 97.31 205 ILE A N 1
ATOM 1695 C CA . ILE A 1 205 ? 9.555 8.139 -18.714 1.00 97.31 205 ILE A CA 1
ATOM 1696 C C . ILE A 1 205 ? 10.026 7.959 -20.154 1.00 97.31 205 ILE A C 1
ATOM 1698 O O . ILE A 1 205 ? 9.216 7.659 -21.034 1.00 97.31 205 ILE A O 1
ATOM 1702 N N . THR A 1 206 ? 11.325 8.113 -20.376 1.00 96.00 206 THR A N 1
ATOM 1703 C CA . THR A 1 206 ? 11.974 7.798 -21.649 1.00 96.00 206 THR A CA 1
ATOM 1704 C C . THR A 1 206 ? 12.800 6.532 -21.470 1.00 96.00 206 THR A C 1
ATOM 1706 O O . THR A 1 206 ? 13.631 6.456 -20.567 1.00 96.00 206 THR A O 1
ATOM 1709 N N . MET A 1 207 ? 12.565 5.540 -22.323 1.00 95.50 207 MET A N 1
ATOM 1710 C CA . MET A 1 207 ? 13.217 4.232 -22.303 1.00 95.50 207 MET A CA 1
ATOM 1711 C C . MET A 1 207 ? 14.128 4.064 -23.517 1.00 95.50 207 MET A C 1
ATOM 1713 O O . MET A 1 207 ? 13.767 4.461 -24.627 1.00 95.50 207 MET A O 1
ATOM 1717 N N . SER A 1 208 ? 15.281 3.418 -23.324 1.00 91.12 208 SER A N 1
ATOM 1718 C CA . SER A 1 208 ? 16.126 2.992 -24.439 1.00 91.12 208 SER A CA 1
ATOM 1719 C C . SER A 1 208 ? 15.463 1.856 -25.216 1.00 91.12 208 SER A C 1
ATOM 1721 O O . SER A 1 208 ? 15.106 0.817 -24.659 1.00 91.12 208 SER A O 1
ATOM 1723 N N . ASN A 1 209 ? 15.344 2.026 -26.532 1.00 85.56 209 ASN A N 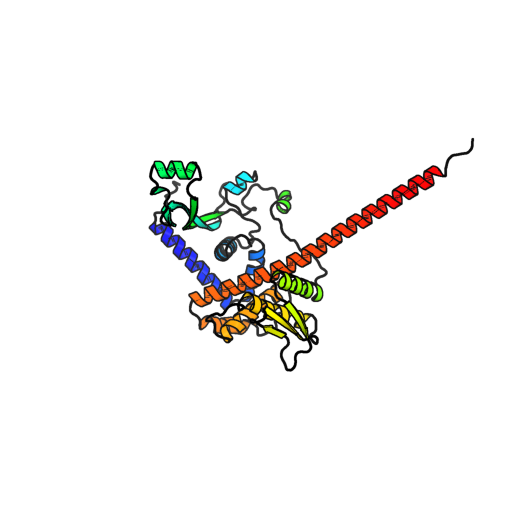1
ATOM 1724 C CA . ASN A 1 209 ? 14.801 1.004 -27.430 1.00 85.56 209 ASN A CA 1
ATOM 1725 C C . ASN A 1 209 ? 15.775 -0.154 -27.742 1.00 85.56 209 ASN A C 1
ATOM 1727 O O . ASN A 1 209 ? 15.440 -1.025 -28.543 1.00 85.56 209 ASN A O 1
ATOM 1731 N N . GLN A 1 210 ? 16.971 -0.162 -27.140 1.00 86.38 210 GLN A N 1
ATOM 1732 C CA . GLN A 1 210 ? 18.013 -1.173 -27.370 1.00 86.38 210 GLN A CA 1
ATOM 1733 C C . GLN A 1 210 ? 18.067 -2.267 -26.292 1.00 86.38 210 GLN A C 1
ATOM 1735 O O . GLN A 1 210 ? 18.895 -3.171 -26.383 1.00 86.38 210 GLN A O 1
ATOM 1740 N N . LEU A 1 211 ? 17.215 -2.187 -25.268 1.00 86.44 211 LEU A N 1
ATOM 1741 C CA . LEU A 1 211 ? 17.202 -3.140 -24.161 1.00 86.44 211 LEU A CA 1
ATOM 1742 C C . LEU A 1 211 ? 16.485 -4.436 -24.544 1.00 86.44 211 LEU A C 1
ATOM 1744 O O . LEU A 1 211 ? 15.447 -4.415 -25.208 1.00 86.44 211 LEU A O 1
ATOM 1748 N N . ASP A 1 212 ? 16.996 -5.567 -24.056 1.00 90.56 212 ASP A N 1
ATOM 1749 C CA . ASP A 1 212 ? 16.206 -6.796 -24.011 1.00 90.56 212 ASP A CA 1
ATOM 1750 C C . ASP A 1 212 ? 15.013 -6.651 -23.048 1.00 90.56 212 ASP A C 1
ATOM 1752 O O . ASP A 1 212 ? 14.947 -5.734 -22.227 1.00 90.56 212 ASP A O 1
ATOM 1756 N N . SER A 1 213 ? 14.046 -7.567 -23.133 1.00 90.12 213 SER A N 1
ATOM 1757 C CA . SER A 1 213 ? 12.803 -7.464 -22.362 1.00 90.12 213 SER A CA 1
ATOM 1758 C C . SER A 1 213 ? 13.005 -7.499 -20.842 1.00 90.12 213 SER A C 1
ATOM 1760 O O . SER A 1 213 ? 12.216 -6.894 -20.117 1.00 90.12 213 SER A O 1
ATOM 1762 N N . GLN A 1 214 ? 14.028 -8.190 -20.332 1.00 88.44 214 GLN A N 1
ATOM 1763 C CA . GLN A 1 214 ? 14.270 -8.256 -18.891 1.00 88.44 214 GLN A CA 1
ATOM 1764 C C . GLN A 1 214 ? 14.839 -6.931 -18.382 1.00 88.44 214 GLN A C 1
ATOM 1766 O O . GLN A 1 214 ? 14.313 -6.364 -17.421 1.00 88.44 214 GLN A O 1
ATOM 1771 N N . ASN A 1 215 ? 15.867 -6.413 -19.055 1.00 88.75 215 ASN A N 1
ATOM 1772 C CA . ASN A 1 215 ? 16.479 -5.128 -18.734 1.00 88.75 215 ASN A CA 1
ATOM 1773 C C . ASN A 1 215 ? 15.493 -3.975 -18.933 1.00 88.75 215 ASN A C 1
ATOM 1775 O O . ASN A 1 215 ? 15.397 -3.099 -18.078 1.00 88.75 215 ASN A O 1
ATOM 1779 N N . TYR A 1 216 ? 14.686 -4.021 -19.996 1.00 93.00 216 TYR A N 1
ATOM 1780 C CA . TYR A 1 216 ? 13.625 -3.047 -20.225 1.00 93.00 216 TYR A CA 1
ATOM 1781 C C . TYR A 1 216 ? 12.617 -3.044 -19.074 1.00 93.00 216 TYR A C 1
ATOM 1783 O O . TYR A 1 216 ? 12.279 -1.982 -18.556 1.00 93.00 216 TYR A O 1
ATOM 1791 N N . PHE A 1 217 ? 12.138 -4.219 -18.649 1.00 93.81 217 PHE A N 1
ATOM 1792 C CA . PHE A 1 217 ? 11.196 -4.304 -17.535 1.00 93.81 217 PHE A CA 1
ATOM 1793 C C . PHE A 1 217 ? 11.814 -3.773 -16.237 1.00 93.81 217 PHE A C 1
ATOM 1795 O O . PHE A 1 217 ? 11.205 -2.933 -15.583 1.00 93.81 217 PHE A O 1
ATOM 1802 N N . SER A 1 218 ? 13.037 -4.200 -15.907 1.00 92.06 218 SER A N 1
ATOM 1803 C CA . SER A 1 218 ? 13.779 -3.731 -14.729 1.00 92.06 218 SER A CA 1
ATOM 1804 C C . SER A 1 218 ? 13.902 -2.206 -14.691 1.00 92.06 218 SER A C 1
ATOM 1806 O O . SER A 1 218 ? 13.461 -1.570 -13.732 1.00 92.06 218 SER A O 1
ATOM 1808 N N . THR A 1 219 ? 14.397 -1.604 -15.776 1.00 93.81 219 THR A N 1
ATOM 1809 C CA . THR A 1 219 ? 14.528 -0.148 -15.886 1.00 93.81 219 THR A CA 1
ATOM 1810 C C . THR A 1 219 ? 13.169 0.547 -15.828 1.00 93.81 219 THR A C 1
ATOM 1812 O O . THR A 1 219 ? 13.025 1.530 -15.109 1.00 93.81 219 THR A O 1
ATOM 1815 N N . LEU A 1 220 ? 12.136 0.026 -16.500 1.00 96.88 220 LEU A N 1
ATOM 1816 C CA . LEU A 1 220 ? 10.804 0.633 -16.462 1.00 96.88 220 LEU A CA 1
ATOM 1817 C C . LEU A 1 220 ? 10.240 0.674 -15.037 1.00 96.88 220 LEU A C 1
ATOM 1819 O O . LEU A 1 220 ? 9.642 1.677 -14.651 1.00 96.88 220 LEU A O 1
ATOM 1823 N N . ILE A 1 221 ? 10.423 -0.385 -14.244 1.00 97.25 221 ILE A N 1
ATOM 1824 C CA . ILE A 1 221 ? 9.972 -0.393 -12.849 1.00 97.25 221 ILE A CA 1
ATOM 1825 C C . ILE A 1 221 ? 10.750 0.628 -12.005 1.00 97.25 221 ILE A C 1
ATOM 1827 O O . ILE A 1 221 ? 10.127 1.317 -11.194 1.00 97.25 221 ILE A O 1
ATOM 1831 N N . HIS A 1 222 ? 12.065 0.769 -12.206 1.00 95.75 222 HIS A N 1
ATOM 1832 C CA . HIS A 1 222 ? 12.877 1.797 -11.533 1.00 95.75 222 HIS A CA 1
ATOM 1833 C C . HIS A 1 222 ? 12.362 3.208 -11.829 1.00 95.75 222 HIS A C 1
ATOM 1835 O O . HIS A 1 222 ? 12.055 3.977 -10.915 1.00 95.75 222 HIS A O 1
ATOM 1841 N N . GLU A 1 223 ? 12.143 3.521 -13.107 1.00 97.44 223 GLU A N 1
ATOM 1842 C CA . GLU A 1 223 ? 11.622 4.830 -13.506 1.00 97.44 223 GLU A CA 1
ATOM 1843 C C . GLU A 1 223 ? 10.178 5.055 -13.038 1.00 97.44 223 GLU A C 1
ATOM 1845 O O . GLU A 1 223 ? 9.798 6.168 -12.656 1.00 97.44 223 GLU A O 1
ATOM 1850 N N . LEU A 1 224 ? 9.360 3.998 -12.988 1.00 98.38 224 LEU A N 1
ATOM 1851 C CA . LEU A 1 224 ? 8.035 4.067 -12.380 1.00 98.38 224 LEU A CA 1
ATOM 1852 C C . LEU A 1 224 ? 8.123 4.368 -10.885 1.00 98.38 224 LEU A C 1
ATOM 1854 O O . LEU A 1 224 ? 7.357 5.210 -10.415 1.00 98.38 224 LEU A O 1
ATOM 1858 N N . ALA A 1 225 ? 9.060 3.767 -10.150 1.00 97.31 225 ALA A N 1
ATOM 1859 C CA . ALA A 1 225 ? 9.266 4.074 -8.739 1.00 97.31 225 ALA A CA 1
ATOM 1860 C C . ALA A 1 225 ? 9.604 5.560 -8.543 1.00 97.31 225 ALA A C 1
ATOM 1862 O O . ALA A 1 225 ? 8.943 6.236 -7.752 1.00 97.31 225 ALA A O 1
ATOM 1863 N N . HIS A 1 226 ? 10.525 6.119 -9.335 1.00 97.00 226 HIS A N 1
ATOM 1864 C CA . HIS A 1 226 ? 10.780 7.563 -9.335 1.00 97.00 226 HIS A CA 1
ATOM 1865 C C . HIS A 1 226 ? 9.533 8.391 -9.658 1.00 97.00 226 HIS A C 1
ATOM 1867 O O . HIS A 1 226 ? 9.275 9.399 -8.992 1.00 97.00 226 HIS A O 1
ATOM 1873 N N . SER A 1 227 ? 8.736 7.970 -10.644 1.00 97.50 227 SER A N 1
ATOM 1874 C CA . SER A 1 227 ? 7.522 8.692 -11.028 1.00 97.50 227 SER A CA 1
ATOM 1875 C C . SER A 1 227 ? 6.494 8.776 -9.901 1.00 97.50 227 SER A C 1
ATOM 1877 O O . SER A 1 227 ? 5.843 9.810 -9.750 1.00 97.50 227 SER A O 1
ATOM 1879 N N . GLN A 1 228 ? 6.373 7.723 -9.088 1.00 97.12 228 GLN A N 1
ATOM 1880 C CA . GLN A 1 228 ? 5.399 7.662 -7.999 1.00 97.12 228 GLN A CA 1
ATOM 1881 C C . GLN A 1 228 ? 5.920 8.307 -6.709 1.00 97.12 228 GLN A C 1
ATOM 1883 O O . GLN A 1 228 ? 5.158 8.972 -6.009 1.00 97.12 228 GLN A O 1
ATOM 1888 N N . LEU A 1 229 ? 7.214 8.161 -6.412 1.00 95.75 229 LEU A N 1
ATOM 1889 C CA . LEU A 1 229 ? 7.819 8.649 -5.169 1.00 95.75 229 LEU A CA 1
ATOM 1890 C C . LEU A 1 229 ? 8.293 10.108 -5.265 1.00 95.75 229 LEU A C 1
ATOM 1892 O O . LEU A 1 229 ? 8.205 10.860 -4.293 1.00 95.75 229 LEU A O 1
ATOM 1896 N N . HIS A 1 230 ? 8.796 10.541 -6.427 1.00 94.94 230 HIS A N 1
ATOM 1897 C CA . HIS A 1 230 ? 9.593 11.773 -6.552 1.00 94.94 230 HIS A CA 1
ATOM 1898 C C . HIS A 1 230 ? 9.046 12.791 -7.559 1.00 94.94 230 HIS A C 1
ATOM 1900 O O . HIS A 1 230 ? 9.764 13.711 -7.953 1.00 94.94 230 HIS A O 1
ATOM 1906 N N . GLN A 1 231 ? 7.776 12.681 -7.970 1.00 90.00 231 GLN A N 1
ATOM 1907 C CA . GLN A 1 231 ? 7.145 13.680 -8.845 1.00 90.00 231 GLN A CA 1
ATOM 1908 C C . GLN A 1 231 ? 7.168 15.087 -8.232 1.00 90.00 231 GLN A C 1
ATOM 1910 O O . GLN A 1 231 ? 7.421 16.074 -8.922 1.00 90.00 231 GLN A O 1
ATOM 1915 N N . LYS A 1 232 ? 6.869 15.195 -6.934 1.00 87.75 232 LYS A N 1
ATOM 1916 C CA . LYS A 1 232 ? 6.843 16.477 -6.223 1.00 87.75 232 LYS A CA 1
ATOM 1917 C C . LYS A 1 232 ? 8.209 16.775 -5.623 1.00 87.75 232 LYS A C 1
ATOM 1919 O O . LYS A 1 232 ? 8.974 15.873 -5.297 1.00 87.75 232 LYS A O 1
ATOM 1924 N N . LYS A 1 233 ? 8.501 18.062 -5.425 1.00 83.69 233 LYS A N 1
ATOM 1925 C CA . LYS A 1 233 ? 9.726 18.484 -4.742 1.00 83.69 233 LYS A CA 1
ATOM 1926 C C . LYS A 1 233 ? 9.732 17.928 -3.315 1.00 83.69 233 LYS A C 1
ATOM 1928 O O . LYS A 1 233 ? 8.807 18.188 -2.549 1.00 83.69 233 LYS A O 1
ATOM 1933 N N . THR A 1 234 ? 10.783 17.193 -2.974 1.00 86.69 234 THR A N 1
ATOM 1934 C CA . THR A 1 234 ? 11.017 16.630 -1.640 1.00 86.69 234 THR A CA 1
ATOM 1935 C C . THR A 1 234 ? 12.295 17.212 -1.040 1.00 86.69 234 THR A C 1
ATOM 1937 O O . THR A 1 234 ? 13.106 17.814 -1.747 1.00 86.69 234 THR A O 1
ATOM 1940 N N . THR A 1 235 ? 12.481 17.036 0.267 1.00 89.69 235 THR A N 1
ATOM 1941 C CA . THR A 1 235 ? 13.737 17.341 0.972 1.00 89.69 235 THR A CA 1
ATOM 1942 C C . THR A 1 235 ? 14.748 16.195 0.901 1.00 89.69 235 THR A C 1
ATOM 1944 O O . THR A 1 235 ? 15.793 16.284 1.539 1.00 89.69 235 THR A O 1
ATOM 1947 N N . LEU A 1 236 ? 14.423 15.116 0.179 1.00 90.50 236 LEU A N 1
ATOM 1948 C CA . LEU A 1 236 ? 15.293 13.953 0.053 1.00 90.50 236 LEU A CA 1
ATOM 1949 C C . LEU A 1 236 ? 16.509 14.285 -0.813 1.00 90.50 236 LEU A C 1
ATOM 1951 O O . LEU A 1 236 ? 16.374 14.961 -1.843 1.00 90.50 236 LEU A O 1
ATOM 1955 N N . THR A 1 237 ? 17.677 13.788 -0.413 1.00 91.88 237 THR A N 1
ATOM 1956 C CA . THR A 1 237 ? 18.892 13.851 -1.234 1.00 91.88 237 THR A CA 1
ATOM 1957 C C . THR A 1 237 ? 18.747 12.964 -2.472 1.00 91.88 237 THR A C 1
ATOM 1959 O O . THR A 1 237 ? 17.858 12.117 -2.550 1.00 91.88 237 THR A O 1
ATOM 1962 N N . THR A 1 238 ? 19.622 13.150 -3.462 1.00 91.00 238 THR A N 1
ATOM 1963 C CA . THR A 1 238 ? 19.653 12.274 -4.642 1.00 91.00 238 THR A CA 1
ATOM 1964 C C . THR A 1 238 ? 19.908 10.819 -4.248 1.00 91.00 238 THR A C 1
ATOM 1966 O O . THR A 1 238 ? 19.176 9.950 -4.694 1.00 91.00 238 THR A O 1
ATOM 1969 N N . GLU A 1 239 ? 20.862 10.560 -3.348 1.00 89.94 239 GLU A N 1
ATOM 1970 C CA . GLU A 1 239 ? 21.135 9.208 -2.840 1.00 89.94 239 GLU A CA 1
ATOM 1971 C C . GLU A 1 239 ? 19.891 8.594 -2.182 1.00 89.94 239 GLU A C 1
ATOM 1973 O O . GLU A 1 239 ? 19.532 7.467 -2.497 1.00 89.94 239 GLU A O 1
ATOM 1978 N N . GLU A 1 240 ? 19.174 9.345 -1.332 1.00 91.88 240 GLU A N 1
ATOM 1979 C CA . GLU A 1 240 ? 17.954 8.834 -0.692 1.00 91.88 240 GLU A CA 1
ATOM 1980 C C . GLU A 1 240 ? 16.876 8.449 -1.722 1.00 91.88 240 GLU A C 1
ATOM 1982 O O . GLU A 1 240 ? 16.193 7.442 -1.546 1.00 91.88 240 GLU A O 1
ATOM 1987 N N . LYS A 1 241 ? 16.752 9.211 -2.815 1.00 93.50 241 LYS A N 1
ATOM 1988 C CA . LYS A 1 241 ? 15.811 8.918 -3.906 1.00 93.50 241 LYS A CA 1
ATOM 1989 C C . LYS A 1 241 ? 16.211 7.684 -4.712 1.00 93.50 241 LYS A C 1
ATOM 1991 O O . LYS A 1 241 ? 15.348 6.859 -5.002 1.00 93.50 241 LYS A O 1
ATOM 1996 N N . GLU A 1 242 ? 17.482 7.555 -5.079 1.00 92.44 242 GLU A N 1
ATOM 1997 C CA . GLU A 1 242 ? 17.962 6.396 -5.841 1.00 92.44 242 GLU A CA 1
ATOM 1998 C C . GLU A 1 242 ? 17.801 5.108 -5.038 1.00 92.44 242 GLU A C 1
ATOM 2000 O O . GLU A 1 242 ? 17.208 4.157 -5.537 1.00 92.44 242 GLU A O 1
ATOM 2005 N N . VAL A 1 243 ? 18.191 5.110 -3.757 1.00 91.50 243 VAL A N 1
ATOM 2006 C CA . VAL A 1 243 ? 18.016 3.937 -2.887 1.00 91.50 243 VAL A CA 1
ATOM 2007 C C . VAL A 1 243 ? 16.539 3.560 -2.753 1.00 91.50 243 VAL A C 1
ATOM 2009 O O . VAL A 1 243 ? 16.194 2.380 -2.820 1.00 91.50 243 VAL A O 1
ATOM 2012 N N . GLN A 1 244 ? 15.642 4.540 -2.596 1.00 92.88 244 GLN A N 1
ATOM 2013 C CA . GLN A 1 244 ? 14.205 4.272 -2.497 1.00 92.88 244 GLN A CA 1
ATOM 2014 C C . GLN A 1 244 ? 13.639 3.663 -3.792 1.00 92.88 244 GLN A C 1
ATOM 2016 O O . GLN A 1 244 ? 12.850 2.712 -3.742 1.00 92.88 244 GLN A O 1
ATOM 2021 N N . ALA A 1 245 ? 14.047 4.185 -4.952 1.00 94.12 245 ALA A N 1
ATOM 2022 C CA . ALA A 1 245 ? 13.607 3.692 -6.253 1.00 94.12 245 ALA A CA 1
ATOM 2023 C C . ALA A 1 245 ? 14.175 2.302 -6.570 1.00 94.12 245 ALA A C 1
ATOM 2025 O O . ALA A 1 245 ? 13.407 1.410 -6.929 1.00 94.12 245 ALA A O 1
ATOM 2026 N N . GLU A 1 246 ? 15.469 2.083 -6.333 1.00 92.56 246 GLU A N 1
ATOM 2027 C CA . GLU A 1 246 ? 16.137 0.798 -6.557 1.00 92.56 246 GLU A CA 1
ATOM 2028 C C . GLU A 1 246 ? 15.581 -0.293 -5.631 1.00 92.56 246 GLU A C 1
ATOM 2030 O O . GLU A 1 246 ? 15.293 -1.407 -6.079 1.00 92.56 246 GLU A O 1
ATOM 2035 N N . THR A 1 247 ? 15.335 0.033 -4.355 1.00 92.19 247 THR A N 1
ATOM 2036 C CA . THR A 1 247 ? 14.692 -0.898 -3.410 1.00 92.19 247 THR A CA 1
ATOM 2037 C C . THR A 1 247 ? 13.290 -1.265 -3.891 1.00 92.19 247 THR A C 1
ATOM 2039 O O . THR A 1 247 ? 12.928 -2.442 -3.914 1.00 92.19 247 THR A O 1
ATOM 2042 N N . THR A 1 248 ? 12.499 -0.272 -4.315 1.00 94.75 248 THR A N 1
ATOM 2043 C CA . THR A 1 248 ? 11.148 -0.503 -4.850 1.00 94.75 248 THR A CA 1
ATOM 2044 C C . THR A 1 248 ? 11.204 -1.415 -6.075 1.00 94.75 248 THR A C 1
ATOM 2046 O O . THR A 1 248 ? 10.463 -2.397 -6.139 1.00 94.75 248 THR A O 1
ATOM 2049 N N . ALA A 1 249 ? 12.101 -1.132 -7.022 1.00 93.69 249 ALA A N 1
ATOM 2050 C CA . ALA A 1 249 ? 12.243 -1.916 -8.240 1.00 93.69 249 ALA A CA 1
ATOM 2051 C C . ALA A 1 249 ? 12.659 -3.357 -7.955 1.00 93.69 249 ALA A C 1
ATOM 2053 O O . ALA A 1 249 ? 12.017 -4.290 -8.434 1.00 93.69 249 ALA A O 1
ATOM 2054 N N . SER A 1 250 ? 13.653 -3.543 -7.093 1.00 90.88 250 SER A N 1
ATOM 2055 C CA . SER A 1 250 ? 14.130 -4.861 -6.675 1.00 90.88 250 SER A CA 1
ATOM 2056 C C . SER A 1 250 ? 13.025 -5.699 -6.031 1.00 90.88 250 SER A C 1
ATOM 2058 O O . SER A 1 250 ? 12.861 -6.869 -6.369 1.00 90.88 250 SER A O 1
ATOM 2060 N N . VAL A 1 251 ? 12.212 -5.101 -5.154 1.00 91.44 251 VAL A N 1
ATOM 2061 C CA . VAL A 1 251 ? 11.074 -5.784 -4.516 1.00 91.44 251 VAL A CA 1
ATOM 2062 C C . VAL A 1 251 ? 10.024 -6.206 -5.546 1.00 91.44 251 VAL A C 1
ATOM 2064 O O . VAL A 1 251 ? 9.522 -7.329 -5.484 1.00 91.44 251 VAL A O 1
ATOM 2067 N N . VAL A 1 252 ? 9.689 -5.335 -6.503 1.00 92.94 252 VAL A N 1
ATOM 2068 C CA . VAL A 1 252 ? 8.733 -5.652 -7.578 1.00 92.94 252 VAL A CA 1
ATOM 2069 C C . VAL A 1 252 ? 9.279 -6.762 -8.484 1.00 92.94 252 VAL A C 1
ATOM 2071 O O . VAL A 1 252 ? 8.543 -7.682 -8.833 1.00 92.94 252 VAL A O 1
ATOM 2074 N N . LEU A 1 253 ? 10.566 -6.724 -8.837 1.00 90.25 253 LEU A N 1
ATOM 2075 C CA . LEU A 1 253 ? 11.212 -7.759 -9.650 1.00 90.25 253 LEU A CA 1
ATOM 2076 C C . LEU A 1 253 ? 11.198 -9.119 -8.946 1.00 90.25 253 LEU A C 1
ATOM 2078 O O . LEU A 1 253 ? 10.728 -10.102 -9.524 1.00 90.25 253 LEU A O 1
ATOM 2082 N N . GLN A 1 254 ? 11.601 -9.161 -7.673 1.00 88.25 254 GLN A N 1
ATOM 2083 C CA . GLN A 1 254 ? 11.558 -10.380 -6.863 1.00 88.25 254 GLN A CA 1
ATOM 2084 C C . GLN A 1 254 ? 10.127 -10.900 -6.682 1.00 88.25 254 GLN A C 1
ATOM 2086 O O . GLN A 1 254 ? 9.904 -12.109 -6.732 1.00 88.25 254 GLN A O 1
ATOM 2091 N N . PHE A 1 255 ? 9.134 -10.010 -6.553 1.00 88.56 255 PHE A N 1
ATOM 2092 C CA . PHE A 1 255 ? 7.719 -10.391 -6.513 1.00 88.56 255 PHE A CA 1
ATOM 2093 C C . PHE A 1 255 ? 7.286 -11.166 -7.773 1.00 88.56 255 PHE A C 1
ATOM 2095 O O . PHE A 1 255 ? 6.501 -12.115 -7.684 1.00 88.56 255 PHE A O 1
ATOM 2102 N N . TYR A 1 256 ? 7.825 -10.808 -8.942 1.00 87.69 256 TYR A N 1
ATOM 2103 C CA . TYR A 1 256 ? 7.589 -11.518 -10.203 1.00 87.69 256 TYR A CA 1
ATOM 2104 C C . TYR A 1 256 ? 8.528 -12.710 -10.443 1.00 87.69 256 TYR A C 1
ATOM 2106 O O . TYR A 1 256 ? 8.424 -13.354 -11.491 1.00 87.69 256 TYR A O 1
ATOM 2114 N N . GLY A 1 257 ? 9.384 -13.051 -9.473 1.00 85.12 257 GLY A N 1
ATOM 2115 C CA . GLY A 1 257 ? 10.341 -14.157 -9.556 1.00 85.12 257 GLY A CA 1
ATOM 2116 C C . GLY A 1 257 ? 11.557 -13.856 -10.432 1.00 85.12 257 GLY A C 1
ATOM 2117 O O . GLY A 1 257 ? 12.202 -14.784 -10.909 1.00 85.12 257 GLY A O 1
ATOM 2118 N N . ILE A 1 258 ? 11.844 -12.578 -10.684 1.00 83.25 258 ILE A N 1
ATOM 2119 C CA . ILE A 1 258 ? 13.026 -12.141 -11.425 1.00 83.25 258 ILE A CA 1
ATOM 2120 C C . ILE A 1 258 ? 14.132 -11.911 -10.399 1.00 83.25 258 ILE A C 1
ATOM 2122 O O . ILE A 1 258 ? 13.959 -11.110 -9.477 1.00 83.25 258 ILE A O 1
ATOM 2126 N N . GLU A 1 259 ? 15.249 -12.623 -10.543 1.00 70.62 259 GLU A N 1
ATOM 2127 C CA . GLU A 1 259 ? 16.418 -12.412 -9.691 1.00 70.62 259 GLU A CA 1
ATOM 2128 C C . GLU A 1 259 ? 16.875 -10.957 -9.830 1.00 70.62 259 GLU A C 1
ATOM 2130 O O . GLU A 1 259 ? 17.202 -10.486 -10.923 1.00 70.62 259 GLU A O 1
ATOM 2135 N N . ALA A 1 260 ? 16.845 -10.224 -8.717 1.00 62.62 260 ALA A N 1
ATOM 2136 C CA . ALA A 1 260 ? 17.492 -8.926 -8.652 1.00 62.62 260 ALA A CA 1
ATOM 2137 C C . ALA A 1 260 ? 19.000 -9.158 -8.806 1.00 62.62 260 ALA A C 1
ATOM 2139 O O . ALA A 1 260 ? 19.536 -10.109 -8.236 1.00 62.62 260 ALA A O 1
ATOM 2140 N N . THR A 1 261 ? 19.688 -8.316 -9.575 1.00 54.88 261 THR A N 1
ATOM 2141 C CA . THR A 1 261 ? 21.139 -8.435 -9.759 1.00 54.88 261 THR A CA 1
ATOM 2142 C C . THR A 1 261 ? 21.840 -8.443 -8.398 1.00 54.88 261 THR A C 1
ATOM 2144 O O . THR A 1 261 ? 21.503 -7.629 -7.525 1.00 54.88 261 THR A O 1
ATOM 2147 N N . GLU A 1 262 ? 22.791 -9.366 -8.207 1.00 43.59 262 GLU A N 1
ATOM 2148 C CA . GLU A 1 262 ? 23.603 -9.458 -6.988 1.00 43.59 262 GLU A CA 1
ATOM 2149 C C . GLU A 1 262 ? 24.163 -8.069 -6.628 1.00 43.59 262 GLU A C 1
ATOM 2151 O O . GLU A 1 262 ? 24.813 -7.421 -7.446 1.00 43.59 262 GLU A O 1
ATOM 2156 N N . GLY A 1 263 ? 23.866 -7.585 -5.416 1.00 51.22 263 GLY A N 1
ATOM 2157 C CA . GLY A 1 263 ? 24.329 -6.285 -4.903 1.00 51.22 263 GLY A CA 1
ATOM 2158 C C . GLY A 1 263 ? 23.262 -5.189 -4.754 1.00 51.22 263 GLY A C 1
ATOM 2159 O O . GLY A 1 263 ? 23.483 -4.249 -3.994 1.00 51.22 263 GLY A O 1
ATOM 2160 N N . SER A 1 264 ? 22.087 -5.328 -5.377 1.00 60.91 264 SER A N 1
ATOM 2161 C CA . SER A 1 264 ? 21.023 -4.294 -5.369 1.00 60.91 264 SER A CA 1
ATOM 2162 C C . SER A 1 264 ? 20.433 -3.975 -3.984 1.00 60.91 264 SER A C 1
ATOM 2164 O O . SER A 1 264 ? 19.943 -2.875 -3.752 1.00 60.91 264 SER A O 1
ATOM 2166 N N . LEU A 1 265 ? 20.495 -4.914 -3.031 1.00 68.69 265 LEU A N 1
ATOM 2167 C CA . LEU A 1 265 ? 19.933 -4.738 -1.680 1.00 68.69 265 LEU A CA 1
ATOM 2168 C C . LEU A 1 265 ? 20.975 -4.843 -0.555 1.00 68.69 265 LEU A C 1
ATOM 2170 O O . LEU A 1 265 ? 20.661 -4.550 0.600 1.00 68.69 265 LEU A O 1
ATOM 2174 N N . SER A 1 266 ? 22.220 -5.239 -0.852 1.00 69.56 266 SER A N 1
ATOM 2175 C CA . SER A 1 266 ? 23.233 -5.515 0.183 1.00 69.56 266 SER A CA 1
ATOM 2176 C C . SER A 1 266 ? 23.672 -4.264 0.945 1.00 69.56 266 SER A C 1
ATOM 2178 O O . SER A 1 266 ? 24.102 -4.362 2.092 1.00 69.56 266 SER A O 1
ATOM 2180 N N . TYR A 1 267 ? 23.538 -3.087 0.332 1.00 75.94 267 TYR A N 1
ATOM 2181 C CA . TYR A 1 267 ? 23.911 -1.809 0.934 1.00 75.94 267 TYR A CA 1
ATOM 2182 C C . TYR A 1 267 ? 22.779 -1.173 1.765 1.00 75.94 267 TYR A C 1
ATOM 2184 O O . TYR A 1 267 ? 23.028 -0.222 2.508 1.00 75.94 267 TYR A O 1
ATOM 2192 N N . ILE A 1 268 ? 21.538 -1.679 1.676 1.00 85.38 268 ILE A N 1
ATOM 2193 C CA . ILE A 1 268 ? 20.366 -1.075 2.338 1.00 85.38 268 ILE A CA 1
ATOM 2194 C C . ILE A 1 268 ? 20.523 -1.074 3.853 1.00 85.38 268 ILE A C 1
ATOM 2196 O O . ILE A 1 268 ? 20.133 -0.106 4.503 1.00 85.38 268 ILE A O 1
ATOM 2200 N N . LYS A 1 269 ? 21.130 -2.119 4.422 1.00 86.56 269 LYS A N 1
ATOM 2201 C CA . LYS A 1 269 ? 21.413 -2.185 5.858 1.00 86.56 269 LYS A CA 1
ATOM 2202 C C . LYS A 1 269 ? 22.301 -1.021 6.304 1.00 86.56 269 LYS A C 1
ATOM 2204 O O . LYS A 1 269 ? 21.961 -0.303 7.246 1.00 86.56 269 LYS A O 1
ATOM 2209 N N . ASP A 1 270 ? 23.407 -0.809 5.595 1.00 86.81 270 ASP A N 1
ATOM 2210 C CA . ASP A 1 270 ? 24.368 0.252 5.899 1.00 86.81 270 ASP A CA 1
ATOM 2211 C C . ASP A 1 270 ? 23.762 1.634 5.654 1.00 86.81 270 ASP A C 1
ATOM 2213 O O . ASP A 1 270 ? 23.934 2.541 6.468 1.00 86.81 270 ASP A O 1
ATOM 2217 N N . TYR A 1 271 ? 22.996 1.791 4.575 1.00 87.69 271 TYR A N 1
ATOM 2218 C CA . TYR A 1 271 ? 22.251 3.011 4.285 1.00 87.69 271 TYR A CA 1
ATOM 2219 C C . TYR A 1 271 ? 21.226 3.324 5.388 1.00 87.69 271 TYR A C 1
ATOM 2221 O O . TYR A 1 271 ? 21.224 4.423 5.942 1.00 87.69 271 TYR A O 1
ATOM 2229 N N . GLY A 1 272 ? 20.419 2.335 5.779 1.00 86.69 272 GLY A N 1
ATOM 2230 C CA . GLY A 1 272 ? 19.420 2.455 6.835 1.00 86.69 272 GLY A CA 1
ATOM 2231 C C . GLY A 1 272 ? 20.030 2.880 8.166 1.00 86.69 272 GLY A C 1
ATOM 2232 O O . GLY A 1 272 ? 19.447 3.712 8.857 1.00 86.69 272 GLY A O 1
ATOM 2233 N N . SER A 1 273 ? 21.224 2.385 8.508 1.00 88.19 273 SER A N 1
ATOM 2234 C CA . SER A 1 273 ? 21.921 2.732 9.758 1.00 88.19 273 SER A CA 1
ATOM 2235 C C . SER A 1 273 ? 22.277 4.221 9.898 1.00 88.19 273 SER A C 1
ATOM 2237 O O . SER A 1 273 ? 22.464 4.704 11.013 1.00 88.19 273 SER A O 1
ATOM 2239 N N . LYS A 1 274 ? 22.334 4.964 8.782 1.00 91.00 274 LYS A N 1
ATOM 2240 C CA . LYS A 1 274 ? 22.644 6.405 8.746 1.00 91.00 274 LYS A CA 1
ATOM 2241 C C . LYS A 1 274 ? 21.412 7.293 8.962 1.00 91.00 274 LYS A C 1
ATOM 2243 O O . LYS A 1 274 ? 21.549 8.509 9.094 1.00 91.00 274 LYS A O 1
ATOM 2248 N N . LEU A 1 275 ? 20.210 6.716 8.956 1.00 91.50 275 LEU A N 1
ATOM 2249 C CA . LEU A 1 275 ? 18.943 7.439 9.019 1.00 91.50 275 LEU A CA 1
ATOM 2250 C C . LEU A 1 275 ? 18.377 7.484 10.442 1.00 91.50 275 LEU A C 1
ATOM 2252 O O . LEU A 1 275 ? 18.609 6.597 11.260 1.00 91.50 275 LEU A O 1
ATOM 2256 N N . THR A 1 276 ? 17.562 8.503 10.727 1.00 93.69 276 THR A N 1
ATOM 2257 C CA . THR A 1 276 ? 16.733 8.513 11.939 1.00 93.69 276 THR A CA 1
ATOM 2258 C C . THR A 1 276 ? 15.635 7.455 11.838 1.00 93.69 276 THR A C 1
ATOM 2260 O O . THR A 1 276 ? 15.201 7.104 10.743 1.00 93.69 276 THR A O 1
ATOM 2263 N N . GLU A 1 277 ? 15.121 6.985 12.975 1.00 91.44 277 GLU A N 1
ATOM 2264 C CA . GLU A 1 277 ? 14.027 6.001 13.005 1.00 91.44 277 GLU A CA 1
ATOM 2265 C C . GLU A 1 277 ? 12.765 6.482 12.268 1.00 91.44 277 GLU A C 1
ATOM 2267 O O . GLU A 1 277 ? 12.090 5.699 11.604 1.00 91.44 277 GLU A O 1
ATOM 2272 N N . GLU A 1 278 ? 12.461 7.780 12.346 1.00 92.12 278 GLU A N 1
ATOM 2273 C CA . GLU A 1 278 ? 11.353 8.389 11.605 1.00 92.12 278 GLU A CA 1
ATOM 2274 C C . GLU A 1 278 ? 11.580 8.305 10.090 1.00 92.12 278 GLU A C 1
ATOM 2276 O O . GLU A 1 278 ? 10.710 7.825 9.367 1.00 92.12 278 GLU A O 1
ATOM 2281 N N . LYS A 1 279 ? 12.785 8.659 9.617 1.00 92.81 279 LYS A N 1
ATOM 2282 C CA . LYS A 1 279 ? 13.143 8.536 8.198 1.00 92.81 279 LYS A CA 1
ATOM 2283 C C . LYS A 1 279 ? 13.136 7.086 7.720 1.00 92.81 279 LYS A C 1
ATOM 2285 O O . LYS A 1 279 ? 12.643 6.825 6.629 1.00 92.81 279 LYS A O 1
ATOM 2290 N N . GLN A 1 280 ? 13.654 6.149 8.520 1.00 93.75 280 GLN A N 1
ATOM 2291 C CA . GLN A 1 280 ? 13.591 4.718 8.204 1.00 93.75 280 GLN A CA 1
ATOM 2292 C C . GLN A 1 280 ? 12.141 4.265 8.011 1.00 93.75 280 GLN A C 1
ATOM 2294 O O . GLN A 1 280 ? 11.819 3.572 7.048 1.00 93.75 280 GLN A O 1
ATOM 2299 N N . TYR A 1 281 ? 11.257 4.675 8.924 1.00 95.00 281 TYR A N 1
ATOM 2300 C CA . TYR A 1 281 ? 9.846 4.333 8.851 1.00 95.00 281 TYR A CA 1
ATOM 2301 C C . TYR A 1 281 ? 9.180 4.897 7.591 1.00 95.00 281 TYR A C 1
ATOM 2303 O O . TYR A 1 281 ? 8.562 4.137 6.844 1.00 95.00 281 TYR A O 1
ATOM 2311 N N . ASP A 1 282 ? 9.320 6.200 7.343 1.00 93.56 282 ASP A N 1
ATOM 2312 C CA . ASP A 1 282 ? 8.645 6.871 6.230 1.00 93.56 282 ASP A CA 1
ATOM 2313 C C . ASP A 1 282 ? 9.148 6.377 4.869 1.00 93.56 282 ASP A C 1
ATOM 2315 O O . ASP A 1 282 ? 8.339 6.010 4.015 1.00 93.56 282 ASP A O 1
ATOM 2319 N N . LEU A 1 283 ? 10.471 6.277 4.684 1.00 94.19 283 LEU A N 1
ATOM 2320 C CA . LEU A 1 283 ? 11.051 5.830 3.416 1.00 94.19 283 LEU A CA 1
ATOM 2321 C C . LEU A 1 283 ? 10.669 4.386 3.095 1.00 94.19 283 LEU A C 1
ATOM 2323 O O . LEU A 1 283 ? 10.247 4.104 1.970 1.00 94.19 283 LEU A O 1
ATOM 2327 N N . MET A 1 284 ? 10.774 3.475 4.067 1.00 94.75 284 MET A N 1
ATOM 2328 C CA . MET A 1 284 ? 10.418 2.070 3.860 1.00 94.75 284 MET A CA 1
ATOM 2329 C C . MET A 1 284 ? 8.911 1.896 3.656 1.00 94.75 284 MET A C 1
ATOM 2331 O O . MET A 1 284 ? 8.493 1.122 2.795 1.00 94.75 284 MET A O 1
ATOM 2335 N N . LYS A 1 285 ? 8.077 2.638 4.396 1.00 95.88 285 LYS A N 1
ATOM 2336 C CA . LYS A 1 285 ? 6.628 2.643 4.171 1.00 95.88 285 LYS A CA 1
ATOM 2337 C C . LYS A 1 285 ? 6.312 3.046 2.733 1.00 95.88 285 LYS A C 1
ATOM 2339 O O . LYS A 1 285 ? 5.591 2.318 2.059 1.00 95.88 285 LYS A O 1
ATOM 2344 N N . ASP A 1 286 ? 6.853 4.161 2.256 1.00 95.75 286 ASP A N 1
ATOM 2345 C CA . ASP A 1 286 ? 6.547 4.663 0.915 1.00 95.75 286 ASP A CA 1
ATOM 2346 C C . ASP A 1 286 ? 7.117 3.749 -0.189 1.00 95.75 286 ASP A C 1
ATOM 2348 O O . ASP A 1 286 ? 6.441 3.515 -1.192 1.00 95.75 286 ASP A O 1
ATOM 2352 N N . THR A 1 287 ? 8.287 3.134 0.040 1.00 95.06 287 THR A N 1
ATOM 2353 C CA . THR A 1 287 ? 8.867 2.081 -0.825 1.00 95.06 287 THR A CA 1
ATOM 2354 C C . THR A 1 287 ? 7.896 0.909 -0.982 1.00 95.06 287 THR A C 1
ATOM 2356 O O . THR A 1 287 ? 7.531 0.521 -2.091 1.00 95.06 287 THR A O 1
ATOM 2359 N N . ILE A 1 288 ? 7.432 0.352 0.140 1.00 95.25 288 ILE A N 1
ATOM 2360 C CA . ILE A 1 288 ? 6.564 -0.828 0.149 1.00 95.25 288 ILE A CA 1
ATOM 2361 C C . ILE A 1 288 ? 5.188 -0.507 -0.432 1.00 95.25 288 ILE A C 1
ATOM 2363 O O . ILE A 1 288 ? 4.647 -1.306 -1.193 1.00 95.25 288 ILE A O 1
ATOM 2367 N N . GLU A 1 289 ? 4.608 0.645 -0.090 1.00 96.62 289 GLU A N 1
ATOM 2368 C CA . GLU A 1 289 ? 3.321 1.067 -0.653 1.00 96.62 289 GLU A CA 1
ATOM 2369 C C . GLU A 1 289 ? 3.405 1.244 -2.169 1.00 96.62 289 GLU A C 1
ATOM 2371 O O . GLU A 1 289 ? 2.513 0.789 -2.884 1.00 96.62 289 GLU A O 1
ATOM 2376 N N . THR A 1 290 ? 4.503 1.817 -2.668 1.00 97.19 290 THR A N 1
ATOM 2377 C CA . THR A 1 290 ? 4.735 1.962 -4.110 1.00 97.19 290 THR A CA 1
ATOM 2378 C C . THR A 1 290 ? 4.896 0.601 -4.786 1.00 97.19 290 THR A C 1
ATOM 2380 O O . THR A 1 290 ? 4.284 0.361 -5.825 1.00 97.19 290 THR A O 1
ATOM 2383 N N . ALA A 1 291 ? 5.638 -0.332 -4.181 1.00 95.75 291 ALA A N 1
ATOM 2384 C CA . ALA A 1 291 ? 5.768 -1.693 -4.702 1.00 95.75 291 ALA A CA 1
ATOM 2385 C C . ALA A 1 291 ? 4.417 -2.436 -4.742 1.00 95.75 291 ALA A C 1
ATOM 2387 O O . ALA A 1 291 ? 4.106 -3.120 -5.721 1.00 95.75 291 ALA A O 1
ATOM 2388 N N . VAL A 1 292 ? 3.581 -2.283 -3.707 1.00 95.19 292 VAL A N 1
ATOM 2389 C CA . VAL A 1 292 ? 2.218 -2.843 -3.671 1.00 95.19 292 VAL A CA 1
ATOM 2390 C C . VAL A 1 292 ? 1.343 -2.240 -4.772 1.00 95.19 292 VAL A C 1
ATOM 2392 O O . VAL A 1 292 ? 0.630 -2.984 -5.439 1.00 95.19 292 VAL A O 1
ATOM 2395 N N . ASP A 1 293 ? 1.398 -0.925 -4.983 1.00 96.12 293 ASP A N 1
ATOM 2396 C CA . ASP A 1 293 ? 0.600 -0.229 -6.002 1.00 96.12 293 ASP A CA 1
ATOM 2397 C C . ASP A 1 293 ? 1.004 -0.640 -7.429 1.00 96.12 293 ASP A C 1
ATOM 2399 O O . ASP A 1 293 ? 0.147 -1.023 -8.228 1.00 96.12 293 ASP A O 1
ATOM 2403 N N . ILE A 1 294 ? 2.311 -0.670 -7.724 1.00 96.69 294 ILE A N 1
ATOM 2404 C CA . ILE A 1 294 ? 2.845 -1.118 -9.021 1.00 96.69 294 ILE A CA 1
ATOM 2405 C C . ILE A 1 294 ? 2.446 -2.574 -9.299 1.00 96.69 294 ILE A C 1
ATOM 2407 O O . ILE A 1 294 ? 1.866 -2.867 -10.346 1.00 96.69 294 ILE A O 1
ATOM 2411 N N . THR A 1 295 ? 2.717 -3.493 -8.363 1.00 93.81 295 THR A N 1
ATOM 2412 C CA . THR A 1 295 ? 2.392 -4.923 -8.545 1.00 93.81 295 THR A CA 1
ATOM 2413 C C . THR A 1 295 ? 0.891 -5.161 -8.670 1.00 93.81 295 THR A C 1
ATOM 2415 O O . THR A 1 295 ? 0.464 -6.018 -9.442 1.00 93.81 295 THR A O 1
ATOM 2418 N N . GLN A 1 296 ? 0.065 -4.397 -7.951 1.00 91.81 296 GLN A N 1
ATOM 2419 C CA . GLN A 1 296 ? -1.383 -4.487 -8.088 1.00 91.81 296 GLN A CA 1
ATOM 2420 C C . GLN A 1 296 ? -1.846 -4.025 -9.472 1.00 91.81 296 GLN A C 1
ATOM 2422 O O . GLN A 1 296 ? -2.650 -4.718 -10.091 1.00 91.81 296 GLN A O 1
ATOM 2427 N N . GLY A 1 297 ? -1.320 -2.906 -9.974 1.00 93.38 297 GLY A N 1
ATOM 2428 C CA . GLY A 1 297 ? -1.680 -2.384 -11.290 1.00 93.38 297 GLY A CA 1
ATOM 2429 C C . GLY A 1 297 ? -1.288 -3.305 -12.445 1.00 93.38 297 GLY A C 1
ATOM 2430 O O . GLY A 1 297 ? -2.097 -3.539 -13.345 1.00 93.38 297 GLY A O 1
ATOM 2431 N N . ILE A 1 298 ? -0.077 -3.870 -12.396 1.00 93.50 298 ILE A N 1
ATOM 2432 C CA . ILE A 1 298 ? 0.377 -4.861 -13.382 1.00 93.50 298 ILE A CA 1
ATOM 2433 C C . ILE A 1 298 ? -0.530 -6.093 -13.334 1.00 93.50 298 ILE A C 1
ATOM 2435 O O . ILE A 1 298 ? -1.022 -6.543 -14.367 1.00 93.50 298 ILE A O 1
ATOM 2439 N N . ASP A 1 299 ? -0.808 -6.626 -12.145 1.00 89.44 299 ASP A N 1
ATOM 2440 C CA . ASP A 1 299 ? -1.654 -7.808 -12.023 1.00 89.44 299 ASP A CA 1
ATOM 2441 C C . ASP A 1 299 ? -3.090 -7.553 -12.482 1.00 89.44 299 ASP A C 1
ATOM 2443 O O . ASP A 1 299 ? -3.655 -8.413 -13.156 1.00 89.44 299 ASP A O 1
ATOM 2447 N N . ASP A 1 300 ? -3.680 -6.393 -12.177 1.00 89.19 300 ASP A N 1
ATOM 2448 C CA . ASP A 1 300 ? -5.024 -6.020 -12.640 1.00 89.19 300 ASP A CA 1
ATOM 2449 C C . ASP A 1 300 ? -5.118 -6.064 -14.170 1.00 89.19 300 ASP A C 1
ATOM 2451 O O . ASP A 1 300 ? -6.091 -6.593 -14.724 1.00 89.19 300 ASP A O 1
ATOM 2455 N N . TYR A 1 301 ? -4.071 -5.599 -14.859 1.00 91.44 301 TYR A N 1
ATOM 2456 C CA . TYR A 1 301 ? -3.947 -5.754 -16.303 1.00 91.44 301 TYR A CA 1
ATOM 2457 C C . TYR A 1 301 ? -3.888 -7.233 -16.715 1.00 91.44 301 TYR A C 1
ATOM 2459 O O . TYR A 1 301 ? -4.694 -7.665 -17.545 1.00 91.44 301 TYR A O 1
ATOM 2467 N N . LEU A 1 302 ? -3.020 -8.044 -16.099 1.00 87.75 302 LEU A N 1
ATOM 2468 C CA . LEU A 1 302 ? -2.908 -9.480 -16.408 1.00 87.75 302 LEU A CA 1
ATOM 2469 C C . LEU A 1 302 ? -4.236 -10.230 -16.197 1.00 87.75 302 LEU A C 1
ATOM 2471 O O . LEU A 1 302 ? -4.625 -11.081 -17.000 1.00 87.75 302 LEU A O 1
ATOM 2475 N N . ILE A 1 303 ? -4.976 -9.882 -15.144 1.00 84.19 303 ILE A N 1
ATOM 2476 C CA . ILE A 1 303 ? -6.299 -10.439 -14.842 1.00 84.19 303 ILE A CA 1
ATOM 2477 C C . ILE A 1 303 ? -7.312 -10.040 -15.912 1.00 84.19 303 ILE A C 1
ATOM 2479 O O . ILE A 1 303 ? -8.139 -10.866 -16.309 1.00 84.19 303 ILE A O 1
ATOM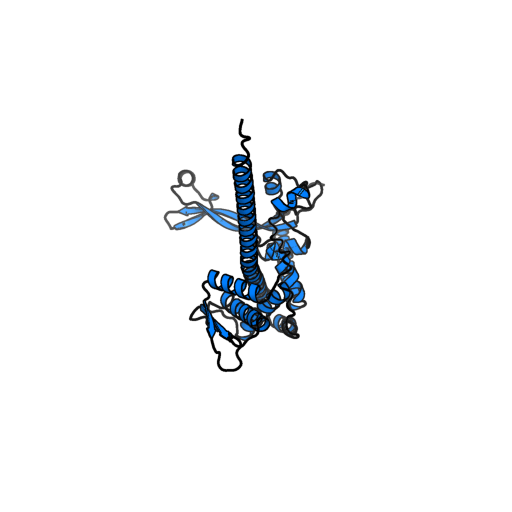 2483 N N . SER A 1 304 ? -7.266 -8.792 -16.382 1.00 86.69 304 SER A N 1
ATOM 2484 C CA . SER A 1 304 ? -8.151 -8.322 -17.450 1.00 86.69 304 SER A CA 1
ATOM 2485 C C . SER A 1 304 ? -7.927 -9.101 -18.752 1.00 86.69 304 SER A C 1
ATOM 2487 O O . SER A 1 304 ? -8.897 -9.527 -19.379 1.00 86.69 304 SER A O 1
ATOM 2489 N N . LEU A 1 305 ? -6.668 -9.404 -19.097 1.00 85.19 305 LEU A N 1
ATOM 2490 C CA . LEU A 1 305 ? -6.333 -10.226 -20.263 1.00 85.19 305 LEU A CA 1
ATOM 2491 C C . LEU A 1 305 ? -6.922 -11.635 -20.157 1.00 85.19 305 LEU A C 1
ATOM 2493 O O . LEU A 1 305 ? -7.471 -12.149 -21.133 1.00 85.19 305 LEU A O 1
ATOM 2497 N N . LYS A 1 306 ? -6.837 -12.260 -18.976 1.00 79.06 306 LYS A N 1
ATOM 2498 C CA . LYS A 1 306 ? -7.379 -13.607 -18.754 1.00 79.06 306 LYS A CA 1
ATOM 2499 C C . LYS A 1 306 ? -8.902 -13.638 -18.885 1.00 79.06 306 LYS A C 1
ATOM 2501 O O . LYS A 1 306 ? -9.424 -14.481 -19.610 1.00 79.06 306 LYS A O 1
ATOM 2506 N N . LYS A 1 307 ? -9.602 -12.684 -18.261 1.00 80.94 307 LYS A N 1
ATOM 2507 C CA . LYS A 1 307 ? -11.067 -12.564 -18.373 1.00 80.94 307 LYS A CA 1
ATOM 2508 C C . LYS A 1 307 ? -11.513 -12.386 -19.822 1.00 80.94 307 LYS A C 1
ATOM 2510 O O . LYS A 1 307 ? -12.465 -13.031 -20.245 1.00 80.94 307 LYS A O 1
ATOM 2515 N N . ASN A 1 308 ? -10.807 -11.560 -20.592 1.00 81.75 308 ASN A N 1
ATOM 2516 C CA . ASN A 1 308 ? -11.129 -11.351 -22.003 1.00 81.75 308 ASN A CA 1
ATOM 2517 C C . ASN A 1 308 ? -10.946 -12.640 -22.823 1.00 81.75 308 ASN A C 1
ATOM 2519 O O . ASN A 1 308 ? -11.824 -12.985 -23.609 1.00 81.75 308 ASN A O 1
ATOM 2523 N N . LYS A 1 309 ? -9.870 -13.406 -22.582 1.00 79.25 309 LYS A N 1
ATOM 2524 C CA . LYS A 1 309 ? -9.663 -14.717 -23.226 1.00 79.25 309 LYS A CA 1
ATOM 2525 C C . LYS A 1 309 ? -10.752 -15.736 -22.874 1.00 79.25 309 LYS A C 1
ATOM 2527 O O . LYS A 1 309 ? -11.185 -16.481 -23.753 1.00 79.25 309 LYS A O 1
ATOM 2532 N N . GLU A 1 310 ? -11.181 -15.793 -21.612 1.00 78.44 310 GLU A N 1
ATOM 2533 C CA . GLU A 1 310 ? -12.267 -16.681 -21.164 1.00 78.44 310 GLU A CA 1
ATOM 2534 C C . GLU A 1 310 ? -13.586 -16.325 -21.868 1.00 78.44 310 GLU A C 1
ATOM 2536 O O . GLU A 1 310 ? -14.206 -17.200 -22.471 1.00 78.44 310 GLU A O 1
ATOM 2541 N N . ILE A 1 311 ? -13.941 -15.035 -21.915 1.00 77.50 311 ILE A N 1
ATOM 2542 C CA . ILE A 1 311 ? -15.132 -14.533 -22.624 1.00 77.50 311 ILE A CA 1
ATOM 2543 C C . ILE A 1 311 ? -15.076 -14.869 -24.121 1.00 77.50 311 ILE A C 1
ATOM 2545 O O . ILE A 1 311 ? -16.066 -15.327 -24.691 1.00 77.50 311 ILE A O 1
ATOM 2549 N N . ASP A 1 312 ? -13.931 -14.668 -24.776 1.00 74.81 312 ASP A N 1
ATOM 2550 C CA . ASP A 1 312 ? -13.774 -14.983 -26.201 1.00 74.81 312 ASP A CA 1
ATOM 2551 C C . ASP A 1 312 ? -13.878 -16.490 -26.473 1.00 74.81 312 ASP A C 1
ATOM 2553 O O . ASP A 1 312 ? -14.417 -16.910 -27.500 1.00 74.81 312 ASP A O 1
ATOM 2557 N N . THR A 1 313 ? -13.402 -17.322 -25.543 1.00 75.25 313 THR A N 1
ATOM 2558 C CA . THR A 1 313 ? -13.512 -18.784 -25.636 1.00 75.25 313 THR A CA 1
ATOM 2559 C C . THR A 1 313 ? -14.960 -19.241 -25.460 1.00 75.25 313 THR A C 1
ATOM 2561 O O . THR A 1 313 ? -15.434 -20.080 -26.227 1.00 75.25 313 THR A O 1
ATOM 2564 N N . GLU A 1 314 ? -15.689 -18.663 -24.503 1.00 73.75 314 GLU A N 1
ATOM 2565 C CA . GLU A 1 314 ? -17.120 -18.919 -24.305 1.00 73.75 314 GLU A CA 1
ATOM 2566 C C . GLU A 1 314 ? -17.944 -18.508 -25.530 1.00 73.75 314 GLU A C 1
ATOM 2568 O O . GLU A 1 314 ? -18.769 -19.296 -25.997 1.00 73.75 314 GLU A O 1
ATOM 2573 N N . LYS A 1 315 ? -17.663 -17.335 -26.117 1.00 74.00 315 LYS A N 1
ATOM 2574 C CA . LYS A 1 315 ? -18.302 -16.883 -27.364 1.00 74.00 315 LYS A CA 1
ATOM 2575 C C . LYS A 1 315 ? -18.058 -17.861 -28.511 1.00 74.00 315 LYS A C 1
ATOM 2577 O O . LYS A 1 315 ? -19.023 -18.361 -29.085 1.00 74.00 315 LYS A O 1
ATOM 2582 N N . ARG A 1 316 ? -16.800 -18.238 -28.768 1.00 72.12 316 ARG A N 1
ATOM 2583 C CA . ARG A 1 316 ? -16.448 -19.212 -29.823 1.00 72.12 316 ARG A CA 1
ATOM 2584 C C . ARG A 1 316 ? -17.104 -20.576 -29.612 1.00 72.12 316 ARG A C 1
ATOM 2586 O O . ARG A 1 316 ? -17.511 -21.218 -30.577 1.00 72.12 316 ARG A O 1
ATOM 2593 N N . ASN A 1 317 ? -17.203 -21.039 -28.367 1.0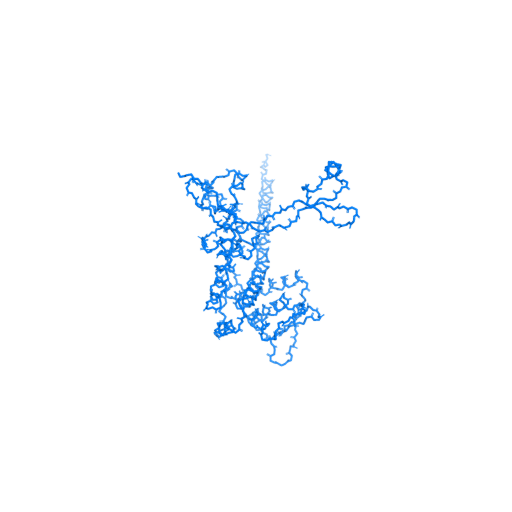0 73.44 317 ASN A N 1
ATOM 2594 C CA . ASN A 1 317 ? -17.879 -22.298 -28.057 1.00 73.44 317 ASN A CA 1
ATOM 2595 C C . ASN A 1 317 ? -19.394 -22.190 -28.272 1.00 73.44 317 ASN A C 1
ATOM 2597 O O . ASN A 1 317 ? -19.994 -23.128 -28.793 1.00 73.44 317 ASN A O 1
ATOM 2601 N N . SER A 1 318 ? -20.008 -21.055 -27.926 1.00 69.56 318 SER A N 1
ATOM 2602 C CA . SER A 1 318 ? -21.433 -20.817 -28.180 1.00 69.56 318 SER A CA 1
ATOM 2603 C C . SER A 1 318 ? -21.763 -20.743 -29.676 1.00 69.56 318 SER A C 1
ATOM 2605 O O . SER A 1 318 ? -22.731 -21.372 -30.098 1.00 69.56 318 SER A O 1
ATOM 2607 N N . GLU A 1 319 ? -20.912 -20.093 -30.478 1.00 73.31 319 GLU A N 1
ATOM 2608 C CA . GLU A 1 319 ? -21.032 -20.009 -31.942 1.00 73.31 319 GLU A CA 1
ATOM 2609 C C . GLU A 1 319 ? -20.900 -21.394 -32.596 1.00 73.31 319 GLU A C 1
ATOM 2611 O O . GLU A 1 319 ? -21.751 -21.802 -33.386 1.00 73.31 319 GLU A O 1
ATOM 2616 N N . LYS A 1 320 ? -19.912 -22.197 -32.174 1.00 70.00 320 LYS A N 1
ATOM 2617 C CA . LYS A 1 320 ? -19.782 -23.589 -32.637 1.00 70.00 320 LYS A CA 1
ATOM 2618 C C . LYS A 1 320 ? -20.993 -24.449 -32.276 1.00 70.00 320 LYS A C 1
ATOM 2620 O O . LYS A 1 320 ? -21.396 -25.289 -33.076 1.00 70.00 320 LYS A O 1
ATOM 2625 N N . LEU A 1 321 ? -21.578 -24.271 -31.086 1.00 67.44 321 LEU A N 1
ATOM 2626 C CA . LEU A 1 321 ? -22.793 -24.995 -30.695 1.00 67.44 321 LEU A CA 1
ATOM 2627 C C . LEU A 1 321 ? -24.023 -24.559 -31.504 1.00 67.44 321 LEU A C 1
ATOM 2629 O O . LEU A 1 321 ? -24.876 -25.406 -31.776 1.00 67.44 321 LEU A O 1
ATOM 2633 N N . SER A 1 322 ? -24.144 -23.278 -31.870 1.00 66.62 322 SER A N 1
ATOM 2634 C CA . SER A 1 322 ? -25.226 -22.817 -32.748 1.00 66.62 322 SER A CA 1
ATOM 2635 C C . SER A 1 322 ? -25.070 -23.345 -34.169 1.00 66.62 322 SER A C 1
ATOM 2637 O O . SER A 1 322 ? -26.048 -23.834 -34.732 1.00 66.62 322 SER A O 1
ATOM 2639 N N . ASP A 1 323 ? -23.850 -23.354 -34.710 1.00 70.44 323 ASP A N 1
ATOM 2640 C CA . ASP A 1 323 ? -23.579 -23.880 -36.051 1.00 70.44 323 ASP A CA 1
ATOM 2641 C C . ASP A 1 323 ? -23.883 -25.380 -36.129 1.00 70.44 323 ASP A C 1
ATOM 2643 O O . ASP A 1 323 ? -24.557 -25.832 -37.053 1.00 70.44 323 ASP A O 1
ATOM 2647 N N . PHE A 1 324 ? -23.505 -26.147 -35.100 1.00 64.88 324 PHE A N 1
ATOM 2648 C CA . PHE A 1 324 ? -23.782 -27.585 -35.033 1.00 64.88 324 PHE A CA 1
ATOM 2649 C C . PHE A 1 324 ? -25.283 -27.913 -34.918 1.00 64.88 324 PHE A C 1
ATOM 2651 O O . PHE A 1 324 ? -25.732 -28.958 -35.395 1.00 64.88 324 PHE A O 1
ATOM 2658 N N . LYS A 1 325 ? -26.074 -27.042 -34.275 1.00 64.81 325 LYS A N 1
ATOM 2659 C CA . LYS A 1 325 ? -27.541 -27.178 -34.217 1.00 64.81 325 LYS A CA 1
ATOM 2660 C C . LYS A 1 325 ? -28.178 -26.855 -35.568 1.00 64.81 325 LYS A C 1
ATOM 2662 O O . LYS A 1 325 ? -28.959 -27.663 -36.061 1.00 64.81 325 LYS A O 1
ATOM 2667 N N . ASN A 1 326 ? -27.761 -25.763 -36.205 1.00 64.44 326 ASN A N 1
ATOM 2668 C CA . ASN A 1 326 ? -28.249 -25.368 -37.527 1.00 64.44 326 ASN A CA 1
ATOM 2669 C C . ASN A 1 326 ? -27.931 -26.422 -38.608 1.00 64.44 326 ASN A C 1
ATOM 2671 O O . ASN A 1 326 ? -28.757 -26.681 -39.481 1.00 64.44 326 ASN A O 1
ATOM 2675 N N . GLU A 1 327 ? -26.769 -27.082 -38.533 1.00 62.25 327 GLU A N 1
ATOM 2676 C CA . GLU A 1 327 ? -26.396 -28.172 -39.449 1.00 62.25 327 GLU A CA 1
ATOM 2677 C C . GLU A 1 327 ? -27.206 -29.462 -39.231 1.00 62.25 327 GLU A C 1
ATOM 2679 O O . GLU A 1 327 ? -27.434 -30.228 -40.170 1.00 62.25 327 GLU A O 1
ATOM 2684 N N . LYS A 1 328 ? -27.644 -29.731 -37.994 1.00 61.41 328 LYS A N 1
ATOM 2685 C CA . LYS A 1 328 ? -28.555 -30.846 -37.699 1.00 61.41 328 LYS A CA 1
ATOM 2686 C C . LYS A 1 328 ? -29.962 -30.559 -38.205 1.00 61.41 328 LYS A C 1
ATOM 2688 O O . LYS A 1 328 ? -30.570 -31.438 -38.815 1.00 61.41 328 LYS A O 1
ATOM 2693 N N . ASP A 1 329 ? -30.462 -29.348 -37.995 1.00 61.31 329 ASP A N 1
ATOM 2694 C CA . ASP A 1 329 ? -31.810 -28.968 -38.420 1.00 61.31 329 ASP A CA 1
ATOM 2695 C C . ASP A 1 329 ? -31.928 -28.945 -39.957 1.00 61.31 329 ASP A C 1
ATOM 2697 O O . ASP A 1 329 ? -32.928 -29.414 -40.504 1.00 61.31 329 ASP A O 1
ATOM 2701 N N . SER A 1 330 ? -30.873 -28.537 -40.677 1.00 58.53 330 SER A N 1
ATOM 2702 C CA . SER A 1 330 ? -30.839 -28.589 -42.148 1.00 58.53 330 SER A CA 1
ATOM 2703 C C . SER A 1 330 ? -30.786 -30.018 -42.709 1.00 58.53 330 SER A C 1
ATOM 2705 O O . SER A 1 330 ? -31.496 -30.326 -43.667 1.00 58.53 330 SER A O 1
ATOM 2707 N N . LYS A 1 331 ? -30.020 -30.926 -42.085 1.00 57.44 331 LYS A N 1
ATOM 2708 C CA . LYS A 1 331 ? -29.957 -32.349 -42.482 1.00 57.44 331 LYS A CA 1
ATOM 2709 C C . LYS A 1 331 ? -31.243 -33.113 -42.155 1.00 57.44 331 LYS A C 1
ATOM 2711 O O . LYS A 1 331 ? -31.603 -34.032 -42.884 1.00 57.44 331 LYS A O 1
ATOM 2716 N N . THR A 1 332 ? -31.963 -32.718 -41.104 1.00 55.88 332 THR A N 1
ATOM 2717 C CA . THR A 1 332 ? -33.258 -33.326 -40.744 1.00 55.88 332 THR A CA 1
ATOM 2718 C C . THR A 1 332 ? -34.378 -32.863 -41.686 1.00 55.88 332 THR A C 1
ATOM 2720 O O . THR A 1 332 ? -35.275 -33.640 -41.999 1.00 55.88 332 THR A O 1
ATOM 2723 N N . ALA A 1 333 ? -34.297 -31.637 -42.219 1.00 54.56 333 ALA A N 1
ATOM 2724 C CA . ALA A 1 333 ? -35.238 -31.121 -43.217 1.00 54.56 333 ALA A CA 1
ATOM 2725 C C . ALA A 1 333 ? -35.082 -31.755 -44.617 1.00 54.56 333 ALA A C 1
ATOM 2727 O O . ALA A 1 333 ? -36.031 -31.738 -45.396 1.00 54.56 333 ALA A O 1
ATOM 2728 N N . GLN A 1 334 ? -33.920 -32.340 -44.937 1.00 52.53 334 GLN A N 1
ATOM 2729 C CA . GLN A 1 334 ? -33.670 -33.030 -46.214 1.00 52.53 334 GLN A CA 1
ATOM 2730 C C . GLN A 1 334 ? -34.108 -34.505 -46.238 1.00 52.53 334 GLN A C 1
ATOM 2732 O O . GLN A 1 334 ? -34.058 -35.127 -47.295 1.00 52.53 334 GLN A O 1
ATOM 2737 N N . TYR A 1 335 ? -34.561 -35.069 -45.114 1.00 45.50 335 TYR A N 1
ATOM 2738 C CA . TYR A 1 335 ? -35.051 -36.450 -45.034 1.00 45.50 335 TYR A CA 1
ATOM 2739 C C . TYR A 1 335 ? -36.568 -36.468 -44.792 1.00 45.50 335 TYR A C 1
ATOM 2741 O O . TYR A 1 335 ? -37.047 -36.885 -43.739 1.00 45.50 335 TYR A O 1
ATOM 2749 N N . GLN A 1 336 ? -37.346 -35.989 -45.766 1.00 49.28 336 GLN A N 1
ATOM 2750 C CA . GLN A 1 336 ? -38.758 -36.361 -45.862 1.00 49.28 336 GLN A CA 1
ATOM 2751 C C . GLN A 1 336 ? -38.872 -37.554 -46.818 1.00 49.28 336 GLN A C 1
ATOM 2753 O O . GLN A 1 336 ? -38.520 -37.406 -47.986 1.00 49.28 336 GLN A O 1
ATOM 2758 N N . PRO A 1 337 ? -39.311 -38.739 -46.357 1.00 44.78 337 PRO A N 1
ATOM 2759 C CA . PRO A 1 337 ? -39.510 -39.866 -47.254 1.00 44.78 337 PRO A CA 1
ATOM 2760 C C . PRO A 1 337 ? -40.705 -39.561 -48.163 1.00 44.78 337 PRO A C 1
ATOM 2762 O O . PRO A 1 337 ? -41.812 -39.321 -47.673 1.00 44.78 337 PRO A O 1
ATOM 2765 N N . GLU A 1 338 ? -40.461 -39.546 -49.475 1.00 49.19 338 GLU A N 1
ATOM 2766 C CA . GLU A 1 338 ? -41.509 -39.500 -50.496 1.00 49.19 338 GLU A CA 1
ATOM 2767 C C . GLU A 1 338 ? -42.485 -40.663 -50.260 1.00 49.19 338 GLU A C 1
ATOM 2769 O O . GLU A 1 338 ? -42.072 -41.809 -50.055 1.00 49.19 338 GLU A O 1
ATOM 2774 N N . ARG A 1 339 ? -43.779 -40.337 -50.206 1.00 43.62 339 ARG A N 1
ATOM 2775 C CA . ARG A 1 339 ? -44.881 -41.299 -50.116 1.00 43.62 339 ARG A CA 1
ATOM 2776 C C . ARG A 1 339 ? -45.416 -41.635 -51.493 1.00 43.62 339 ARG A C 1
ATOM 2778 O O . ARG A 1 339 ? -45.518 -40.688 -52.304 1.00 43.62 339 ARG A O 1
#

Sequence (339 aa):
MTYNKKSLDEKKEELKQITEMIRDKVKQYYEKPENIVDFVTFSRKFYHYSFNNRQLIQSQMPASGFVASYTDWKKKGYSVNKGEKGLKIFQPVTKQVFQRSNKNWYSIYEATKHEKKMIKDKKIPLKNEYAGSKIGHVFDISQTNVPIKDYPTIIKRLVISDTDRTYQKYIDGAKEYAKNKTVKVTDEKVEGIANGFYSPSTHSITMSNQLDSQNYFSTLIHELAHSQLHQKKTTLTTEEKEVQAETTASVVLQFYGIEATEGSLSYIKDYGSKLTEEKQYDLMKDTIETAVDITQGIDDYLISLKKNKEIDTEKRNSEKLSDFKNEKDSKTAQYQPER

Foldseek 3Di:
DDDDDDDPVSQVVVVVVLVVVVLVVLLVCLVPVVVLLLLLVQCLQVVVDAPSQSSQCCVVPVPFRDKDAQVVCVVVVKGFDPPDDFGKDWDWDWFKWWADPVRDIDGPVPDDPVRVVCVVVVVIDIDIDTPGTGIDTIDGPVRMPDDPVCCCVVRVDPPPPDPPDDLVLLVVLLCQLCVVVVEAEEEDQDPDDDQKAADLVVNYIYGHPPDDSVSRSLNSQLRLQCSQPPSDDDPDDPVLSNLLSLSLSCSLCVSSVHHDPPPSSPCSNVVLVVDDSVCSVVSSSSSSSSSSSSNSSSSVSVSVVVVVVVVVVVVVVVVVVVVVVVVVVVVVVVDDDDD

InterPro domains:
  IPR013610 ArdC, N-terminal ssDNA binding domain [PF08401] (15-127)

Secondary structure (DSSP, 8-state):
---PPPPHHHHHHHHHHHHHHHHHHHHHHHH-THHHHHHHHHHGGGTTS-HHHHHHHHHH-TT---EE-HHHHHHTT--BPTTPPPEEEEEEEEEEEEE-TTS-EEEGGG--HHHHHHHHTTSS-EEEEEEEEEEEEEEEGGGB---GGGHHHHS-------S---HHHHHHHHHHHHHHTT-EEEEE---SS-SEEEETTTTEEEEETT--HHHHHHHHHHHHHHHHHSSS--S--HHHHHHHHHHHHHHHHHHTTPPPPTTTTTTHHHHHHTS-HHHHHHHHHHHHHHHHHHHHHHHHHHHHHHHHHHHHHHHHHHHHHHHHHHHHHHHHHT-PPP-

Radius of gyration: 27.2 Å; chains: 1; bounding box: 70×73×85 Å

pLDDT: mean 86.81, std 13.02, range [37.88, 98.38]